Protein AF-A0A932M8G7-F1 (afdb_monomer_lite)

Secondary structure (DSSP, 8-state):
--SSSSSSTT---------------B--SSTTS-----TT-HHHH--SS----EEE---STT--EEEEETTT--EEEESEEEETTTTEEEE--GGGHHHHHHHHHTT-EEEESSHHHHHHTTPEE-PBPPPEEEE-HHHHHHHHHHHHHHHHHT-S-GGGEEEEEETTHHHHHHHHHHHHHHHHH-SPPEEEEEE-SSS--EEEE---SSSS-PPP--TT-EEEEEEEEESSSHHHHHHHHHHHHH---SEEEEEEEEE----SS----SEEEEE----TTEEEEEE-HHHHTSPPPEEEEEEB--HHHHHHHHHHTT------

Structure (mmCIF, N/CA/C/O backbone):
data_AF-A0A932M8G7-F1
#
_entry.id   AF-A0A932M8G7-F1
#
loop_
_atom_site.group_PDB
_atom_site.id
_atom_site.type_symbol
_atom_site.label_atom_id
_atom_site.label_alt_id
_atom_site.label_comp_id
_atom_site.label_asym_id
_atom_site.label_entity_id
_atom_site.label_seq_id
_atom_site.pdbx_PDB_ins_code
_atom_site.Cartn_x
_atom_site.Cartn_y
_atom_site.Cartn_z
_atom_site.occupancy
_atom_site.B_iso_or_equiv
_atom_site.auth_seq_id
_atom_site.auth_comp_id
_atom_site.auth_asym_id
_atom_site.auth_atom_id
_atom_site.pdbx_PDB_model_num
ATOM 1 N N . MET A 1 1 ? 49.446 -46.407 3.564 1.00 49.78 1 MET A N 1
ATOM 2 C CA . MET A 1 1 ? 48.394 -46.193 2.543 1.00 49.78 1 MET A CA 1
ATOM 3 C C . MET A 1 1 ? 47.186 -47.117 2.784 1.00 49.78 1 MET A C 1
ATOM 5 O O . MET A 1 1 ? 46.748 -47.787 1.867 1.00 49.78 1 MET A O 1
ATOM 9 N N . ALA A 1 2 ? 46.654 -47.191 4.015 1.00 48.44 2 ALA A N 1
ATOM 10 C CA . ALA A 1 2 ? 45.457 -48.001 4.323 1.00 48.44 2 ALA A CA 1
ATOM 11 C C . ALA A 1 2 ? 44.670 -47.505 5.561 1.00 48.44 2 ALA A C 1
ATOM 13 O O . ALA A 1 2 ? 43.824 -48.218 6.079 1.00 48.44 2 ALA A O 1
ATOM 14 N N . ILE A 1 3 ? 44.952 -46.292 6.061 1.00 43.69 3 ILE A N 1
ATOM 15 C CA . ILE A 1 3 ? 44.318 -45.735 7.279 1.00 43.69 3 ILE A CA 1
ATOM 16 C C . ILE A 1 3 ? 43.430 -44.514 6.954 1.00 43.69 3 ILE A C 1
ATOM 18 O O . ILE A 1 3 ? 42.510 -44.200 7.698 1.00 43.69 3 ILE A O 1
ATOM 22 N N . LEU 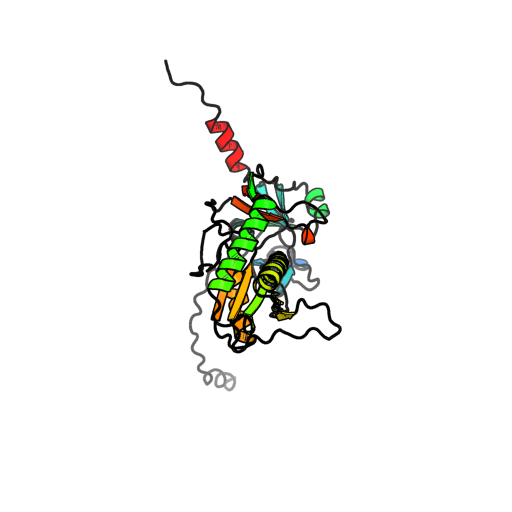A 1 4 ? 43.617 -43.870 5.794 1.00 38.50 4 LEU A N 1
ATOM 23 C CA . LEU A 1 4 ? 42.813 -42.712 5.364 1.00 38.50 4 LEU A CA 1
ATOM 24 C C . LEU A 1 4 ? 41.466 -43.083 4.722 1.00 38.50 4 LEU A C 1
ATOM 26 O O . LEU A 1 4 ? 40.592 -42.230 4.620 1.00 38.50 4 LEU A O 1
ATOM 30 N N . GLN A 1 5 ? 41.275 -44.342 4.321 1.00 42.28 5 GLN A N 1
ATOM 31 C CA . GLN A 1 5 ? 40.059 -44.789 3.631 1.00 42.28 5 GLN A CA 1
ATOM 32 C C . GLN A 1 5 ? 38.939 -45.213 4.598 1.00 42.28 5 GLN A C 1
ATOM 34 O O . GLN A 1 5 ? 37.790 -45.290 4.195 1.00 42.28 5 GLN A O 1
ATOM 39 N N . PHE A 1 6 ? 39.248 -45.405 5.887 1.00 37.50 6 PHE A N 1
ATOM 40 C CA . PHE A 1 6 ? 38.275 -45.821 6.908 1.00 37.50 6 PHE A CA 1
ATOM 41 C C . PHE A 1 6 ? 37.553 -44.639 7.588 1.00 37.50 6 PHE A C 1
ATOM 43 O O . PHE A 1 6 ? 36.498 -44.815 8.187 1.00 37.50 6 PHE A O 1
ATOM 50 N N . LEU A 1 7 ? 38.084 -43.412 7.481 1.00 36.44 7 LEU A N 1
ATOM 51 C CA . LEU A 1 7 ? 37.480 -42.219 8.098 1.00 36.44 7 LEU A CA 1
ATOM 52 C C . LEU A 1 7 ? 36.366 -41.573 7.256 1.00 36.44 7 LEU A C 1
ATOM 54 O O . LEU A 1 7 ? 35.634 -40.735 7.776 1.00 36.44 7 LEU A O 1
ATOM 58 N N . PHE A 1 8 ? 36.206 -41.964 5.988 1.00 37.41 8 PHE A N 1
ATOM 59 C CA . PHE A 1 8 ? 35.162 -41.418 5.110 1.00 37.41 8 PHE A CA 1
ATOM 60 C C . PHE A 1 8 ? 33.853 -42.227 5.103 1.00 37.41 8 PHE A C 1
ATOM 62 O O . PHE A 1 8 ? 32.826 -41.682 4.708 1.00 37.41 8 PHE A O 1
ATOM 69 N N . ASP A 1 9 ? 33.852 -43.464 5.611 1.00 37.88 9 ASP A N 1
ATOM 70 C CA . ASP A 1 9 ? 32.687 -44.364 5.536 1.00 37.88 9 ASP A CA 1
ATOM 71 C C . ASP A 1 9 ? 31.756 -44.318 6.768 1.00 37.88 9 ASP A C 1
ATOM 73 O O . ASP A 1 9 ? 30.700 -44.946 6.762 1.00 37.88 9 ASP A O 1
ATOM 77 N N . SER A 1 10 ? 32.079 -43.543 7.816 1.00 39.34 10 SER A N 1
ATOM 78 C CA . SER A 1 10 ? 31.256 -43.466 9.045 1.00 39.34 10 SER A CA 1
ATOM 79 C C . SER A 1 10 ? 30.338 -42.237 9.145 1.00 39.34 10 SER A C 1
ATOM 81 O O . SER A 1 10 ? 29.645 -42.071 10.150 1.00 39.34 10 SER A O 1
ATOM 83 N N . LEU A 1 11 ? 30.283 -41.377 8.127 1.00 36.00 11 LEU A N 1
ATOM 84 C CA . LEU A 1 11 ? 29.315 -40.278 8.065 1.00 36.00 11 LEU A CA 1
ATOM 85 C C . LEU A 1 11 ? 28.342 -40.544 6.923 1.00 36.00 11 LEU A C 1
ATOM 87 O O . LEU A 1 11 ? 28.496 -40.043 5.812 1.00 36.00 11 LEU A O 1
ATOM 91 N N . GLY A 1 12 ? 27.330 -41.359 7.227 1.00 38.53 12 GLY A N 1
ATOM 92 C CA . GLY A 1 12 ? 26.173 -41.625 6.379 1.00 38.53 12 GLY A CA 1
ATOM 93 C C . GLY A 1 12 ? 25.341 -40.369 6.125 1.00 38.53 12 GLY A C 1
ATOM 94 O O . GLY A 1 12 ? 24.231 -40.232 6.630 1.00 38.53 12 GLY A O 1
ATOM 95 N N . VAL A 1 13 ? 25.863 -39.455 5.311 1.00 31.89 13 VAL A N 1
ATOM 96 C CA . VAL A 1 13 ? 25.085 -38.382 4.698 1.00 31.89 13 VAL A CA 1
ATOM 97 C C . VAL A 1 13 ? 24.632 -38.900 3.344 1.00 31.89 13 VAL A C 1
ATOM 99 O O . VAL A 1 13 ? 25.313 -38.776 2.326 1.00 31.89 13 VAL A O 1
ATOM 102 N N . THR A 1 14 ? 23.458 -39.523 3.349 1.00 31.44 14 THR A N 1
ATOM 103 C CA . THR A 1 14 ? 22.663 -39.784 2.152 1.00 31.44 14 THR A CA 1
ATOM 104 C C . THR A 1 14 ? 22.636 -38.526 1.286 1.00 31.44 14 THR A C 1
ATOM 106 O O . THR A 1 14 ? 22.070 -37.505 1.681 1.00 31.44 14 THR A O 1
ATOM 109 N N . ARG A 1 15 ? 23.246 -38.599 0.095 1.00 29.50 15 ARG A N 1
ATOM 110 C CA . ARG A 1 15 ? 23.051 -37.630 -0.989 1.00 29.50 15 ARG A CA 1
ATOM 111 C C . ARG A 1 15 ? 21.583 -37.684 -1.411 1.00 29.50 15 ARG A C 1
ATOM 113 O O . ARG A 1 15 ? 21.226 -38.375 -2.359 1.00 29.50 15 ARG A O 1
ATOM 120 N N . ALA A 1 16 ? 20.728 -36.954 -0.702 1.00 30.75 16 ALA A N 1
ATOM 121 C CA . ALA A 1 16 ? 19.444 -36.553 -1.241 1.00 30.75 16 ALA A CA 1
ATOM 122 C C . ALA A 1 16 ? 19.745 -35.689 -2.470 1.00 30.75 16 ALA A C 1
ATOM 124 O O . ALA A 1 16 ? 20.360 -34.626 -2.369 1.00 30.75 16 ALA A O 1
ATOM 125 N N . SER A 1 17 ? 19.382 -36.195 -3.645 1.00 29.92 17 SER A N 1
ATOM 126 C CA . SER A 1 17 ? 19.461 -35.474 -4.905 1.00 29.92 17 SER A CA 1
ATOM 127 C C . SER A 1 17 ? 18.603 -34.215 -4.797 1.00 29.92 17 SER A C 1
ATOM 129 O O . SER A 1 17 ? 17.383 -34.262 -4.956 1.00 29.92 17 SER A O 1
ATOM 131 N N . VAL A 1 18 ? 19.236 -33.079 -4.507 1.00 32.59 18 VAL A N 1
ATOM 132 C CA . VAL A 1 18 ? 18.619 -31.770 -4.700 1.00 32.59 18 VAL A CA 1
ATOM 133 C C . VAL A 1 18 ? 18.375 -31.655 -6.196 1.00 32.59 18 VAL A C 1
ATOM 135 O O . VAL A 1 18 ? 19.313 -31.493 -6.976 1.00 32.59 18 VAL A O 1
ATOM 138 N N . ALA A 1 19 ? 17.114 -31.809 -6.598 1.00 30.52 19 ALA A N 1
ATOM 139 C CA . ALA A 1 19 ? 16.668 -31.509 -7.944 1.00 30.52 19 ALA A CA 1
ATOM 140 C C . ALA A 1 19 ? 17.177 -30.105 -8.293 1.00 30.52 19 ALA A C 1
ATOM 142 O O . ALA A 1 19 ? 16.759 -29.112 -7.693 1.00 30.52 19 ALA A O 1
ATOM 143 N N . GLN A 1 20 ? 18.139 -30.039 -9.215 1.00 33.56 20 GLN A N 1
ATOM 144 C CA . GLN A 1 20 ? 18.689 -28.797 -9.734 1.00 33.56 20 GLN A CA 1
ATOM 145 C C . GLN A 1 20 ? 17.556 -28.049 -10.434 1.00 33.56 20 GLN A C 1
ATOM 147 O O . GLN A 1 20 ? 17.269 -28.251 -11.613 1.00 33.56 20 GLN A O 1
ATOM 152 N N . LYS A 1 21 ? 16.870 -27.186 -9.684 1.00 34.06 21 LYS A N 1
ATOM 153 C CA . LYS A 1 21 ? 15.990 -26.167 -10.244 1.00 34.06 21 LYS A CA 1
ATOM 154 C C . LYS A 1 21 ? 16.864 -25.382 -11.225 1.00 34.06 21 LYS A C 1
ATOM 156 O O . LYS A 1 21 ? 17.858 -24.806 -10.796 1.00 34.06 21 LYS A O 1
ATOM 161 N N . LYS A 1 22 ? 16.557 -25.417 -12.528 1.00 34.75 22 LYS A N 1
ATOM 162 C CA . LYS A 1 22 ? 17.263 -24.623 -13.549 1.00 34.75 22 LYS A CA 1
ATOM 163 C C . LYS A 1 22 ? 17.219 -23.153 -13.122 1.00 34.75 22 LYS A C 1
ATOM 165 O O . LYS A 1 22 ? 16.192 -22.495 -13.266 1.00 34.75 22 LYS A O 1
ATOM 170 N N . ILE A 1 23 ? 18.314 -22.665 -12.549 1.00 41.31 23 ILE A N 1
ATOM 171 C CA . ILE A 1 23 ? 18.505 -21.257 -12.214 1.00 41.31 23 ILE A CA 1
ATOM 172 C C . ILE A 1 23 ? 18.607 -20.530 -13.557 1.00 41.31 23 ILE A C 1
ATOM 174 O O . ILE A 1 23 ? 19.466 -20.872 -14.369 1.00 41.31 23 ILE A O 1
ATOM 178 N N . SER A 1 24 ? 17.703 -19.587 -13.844 1.00 42.72 24 SER A N 1
ATOM 179 C CA . SER A 1 24 ? 17.835 -18.747 -15.039 1.00 42.72 24 SER A CA 1
ATOM 180 C C . SER A 1 24 ? 19.000 -17.786 -14.815 1.00 42.72 24 SER A C 1
ATOM 182 O O . SER A 1 24 ? 18.864 -16.798 -14.095 1.00 42.72 24 SER A O 1
ATOM 184 N N . LEU A 1 25 ? 20.157 -18.118 -15.373 1.00 50.94 25 LEU A N 1
ATOM 185 C CA . LEU A 1 25 ? 21.363 -17.305 -15.284 1.00 50.94 25 LEU A CA 1
ATOM 186 C C . LEU A 1 25 ? 21.267 -16.192 -16.332 1.00 50.94 25 LEU A C 1
ATOM 188 O O . LEU A 1 25 ? 21.091 -16.481 -17.514 1.00 50.94 25 LEU A O 1
ATOM 192 N N . TYR A 1 26 ? 21.341 -14.934 -15.897 1.00 52.09 26 TYR A N 1
ATOM 193 C CA . TYR A 1 26 ? 21.346 -13.793 -16.808 1.00 52.09 26 TYR A CA 1
ATOM 194 C C . TYR A 1 26 ? 22.695 -13.649 -17.508 1.00 52.09 26 TYR A C 1
ATOM 196 O O . TYR A 1 26 ? 23.726 -13.575 -16.836 1.00 52.09 26 TYR A O 1
ATOM 204 N N . GLU A 1 27 ? 22.679 -13.521 -18.832 1.00 55.50 27 GLU A N 1
ATOM 205 C CA . GLU A 1 27 ? 23.845 -13.158 -19.636 1.00 55.50 27 GLU A CA 1
ATOM 206 C C . GLU A 1 27 ? 23.447 -12.052 -20.614 1.00 55.50 27 GLU A C 1
ATOM 208 O O . GLU A 1 27 ? 22.748 -12.318 -21.583 1.00 55.50 27 GLU A O 1
ATOM 213 N N . SER A 1 28 ? 23.873 -10.809 -20.375 1.00 51.97 28 SER A N 1
ATOM 214 C CA . SER A 1 28 ? 23.651 -9.731 -21.347 1.00 51.97 28 SER A CA 1
ATOM 215 C C . SER A 1 28 ? 24.584 -9.904 -22.553 1.00 51.97 28 SER A C 1
ATOM 217 O O . SER A 1 28 ? 25.787 -10.101 -22.354 1.00 51.97 28 SER A O 1
ATOM 219 N N . PRO A 1 29 ? 24.084 -9.781 -23.794 1.00 50.53 29 PRO A N 1
ATOM 220 C CA . PRO A 1 29 ? 24.918 -9.752 -24.992 1.00 50.53 29 PRO A CA 1
ATOM 221 C C . PRO A 1 29 ? 25.691 -8.429 -25.142 1.00 50.53 29 PRO A C 1
ATOM 223 O O . PRO A 1 29 ? 26.665 -8.375 -25.888 1.00 50.53 29 PRO A O 1
ATOM 226 N N . GLU A 1 30 ? 25.296 -7.374 -24.420 1.00 52.81 30 GLU A N 1
ATOM 227 C CA . GLU A 1 30 ? 25.966 -6.069 -24.408 1.00 52.81 30 GLU A CA 1
ATOM 228 C C . GLU A 1 30 ? 26.682 -5.807 -23.071 1.00 52.81 30 GLU A C 1
ATOM 230 O O . GLU A 1 30 ? 26.225 -6.248 -22.012 1.00 52.81 30 GLU A O 1
ATOM 235 N N . ALA A 1 31 ? 27.745 -4.991 -23.089 1.00 55.28 31 ALA A N 1
ATOM 236 C CA . ALA A 1 31 ? 28.473 -4.526 -21.894 1.00 55.28 31 ALA A CA 1
ATOM 237 C C . ALA A 1 31 ? 27.617 -3.703 -20.897 1.00 55.28 31 ALA A C 1
ATOM 239 O O . ALA A 1 31 ? 28.115 -3.300 -19.850 1.00 55.28 31 ALA A O 1
ATOM 240 N N . ILE A 1 32 ? 26.343 -3.470 -21.230 1.00 55.00 32 ILE A N 1
ATOM 241 C CA . ILE A 1 32 ? 25.334 -2.684 -20.500 1.00 55.00 32 ILE A CA 1
ATOM 242 C C . ILE A 1 32 ? 24.492 -3.575 -19.555 1.00 55.00 32 ILE A C 1
ATOM 244 O O . ILE A 1 32 ? 23.611 -3.105 -18.837 1.00 55.00 32 ILE A O 1
ATOM 248 N N . GLY A 1 33 ? 24.759 -4.885 -19.532 1.00 59.38 33 GLY A N 1
ATOM 249 C CA . GLY A 1 33 ? 24.239 -5.768 -18.489 1.00 59.38 33 GLY A CA 1
ATOM 250 C C . GLY A 1 33 ? 24.814 -5.429 -17.109 1.00 59.38 33 GLY A C 1
ATOM 251 O O . GLY A 1 33 ? 25.802 -4.698 -17.018 1.00 59.38 33 GLY A O 1
ATOM 252 N N . PRO A 1 34 ? 24.250 -5.986 -16.022 1.00 64.38 34 PRO A N 1
ATOM 253 C CA . PRO A 1 34 ? 24.798 -5.789 -14.695 1.00 64.38 34 PRO A CA 1
ATOM 254 C C . PRO A 1 34 ? 26.259 -6.224 -14.676 1.00 64.38 34 PRO A C 1
ATOM 256 O O . PRO A 1 34 ? 26.602 -7.295 -15.177 1.00 64.38 34 PRO A O 1
ATOM 259 N N . GLN A 1 35 ? 27.120 -5.388 -14.105 1.00 70.31 35 GLN A N 1
ATOM 260 C CA . GLN A 1 35 ? 28.526 -5.705 -13.896 1.00 70.31 35 GLN A CA 1
ATOM 261 C C . GLN A 1 35 ? 28.808 -5.803 -12.405 1.00 70.31 35 GLN A C 1
ATOM 263 O O . GLN A 1 35 ? 28.212 -5.108 -11.582 1.00 70.31 35 GLN A O 1
ATOM 268 N N . CYS A 1 36 ? 29.712 -6.709 -12.036 1.00 72.88 36 CYS A N 1
ATOM 269 C CA . CYS A 1 36 ? 30.056 -6.879 -10.636 1.00 72.88 36 CYS A CA 1
ATOM 270 C C . CYS A 1 36 ? 31.000 -5.751 -10.209 1.00 72.88 36 CYS A C 1
ATOM 272 O O . CYS A 1 36 ? 32.134 -5.686 -10.674 1.00 72.88 36 CYS A O 1
ATOM 274 N N . VAL A 1 37 ? 30.550 -4.894 -9.291 1.00 71.75 37 VAL A N 1
ATOM 275 C CA . VAL A 1 37 ? 31.357 -3.776 -8.771 1.00 71.75 37 VAL A CA 1
ATOM 276 C C . VAL A 1 37 ? 32.407 -4.217 -7.742 1.00 71.75 37 VAL A C 1
ATOM 278 O O . VAL A 1 37 ? 33.372 -3.494 -7.503 1.00 71.75 37 VAL A O 1
ATOM 281 N N . ASN A 1 38 ? 32.292 -5.431 -7.185 1.00 75.25 38 ASN A N 1
ATOM 282 C CA . ASN A 1 38 ? 33.297 -5.998 -6.282 1.00 75.25 38 ASN A CA 1
ATOM 283 C C . ASN A 1 38 ? 34.656 -6.148 -6.994 1.00 75.25 38 ASN A C 1
ATOM 285 O O . ASN A 1 38 ? 34.782 -6.938 -7.929 1.00 75.25 38 ASN A O 1
ATOM 289 N N . GLY A 1 39 ? 35.669 -5.406 -6.531 1.00 74.62 39 GLY A N 1
ATOM 290 C CA . GLY A 1 39 ? 37.032 -5.408 -7.080 1.00 74.62 39 GLY A CA 1
ATOM 291 C C . GLY A 1 39 ? 37.741 -6.760 -7.021 1.00 74.62 39 GLY A C 1
ATOM 292 O O . GLY A 1 39 ? 38.567 -7.038 -7.880 1.00 74.62 39 GLY A O 1
ATOM 293 N N . ASN A 1 40 ? 37.352 -7.625 -6.083 1.00 77.69 40 ASN A N 1
ATOM 294 C CA . ASN A 1 40 ? 37.931 -8.959 -5.905 1.00 77.69 40 ASN A CA 1
ATOM 295 C C . ASN A 1 40 ? 37.175 -10.048 -6.682 1.00 77.69 40 ASN A C 1
ATOM 297 O O . ASN A 1 40 ? 37.373 -11.238 -6.447 1.00 77.69 40 ASN A O 1
ATOM 301 N N . CYS A 1 41 ? 36.234 -9.673 -7.552 1.00 77.44 41 CYS A N 1
ATOM 302 C CA . CYS A 1 41 ? 35.450 -10.653 -8.288 1.00 77.44 41 CYS A CA 1
ATOM 303 C C . CYS A 1 41 ? 36.255 -11.253 -9.446 1.00 77.44 41 CYS A C 1
ATOM 305 O O . CYS A 1 41 ? 36.745 -10.521 -10.303 1.00 77.44 41 CYS A O 1
ATOM 307 N N . VAL A 1 42 ? 36.280 -12.588 -9.524 1.00 73.44 42 VAL A N 1
ATOM 308 C CA . VAL A 1 42 ? 36.949 -13.348 -10.597 1.00 73.44 42 VAL A CA 1
ATOM 309 C C . VAL A 1 42 ? 36.503 -12.929 -12.004 1.00 73.44 42 VAL A C 1
ATOM 311 O O . VAL A 1 42 ? 37.303 -12.916 -12.932 1.00 73.44 42 VAL A O 1
ATOM 314 N N . SER A 1 43 ? 35.251 -12.482 -12.167 1.00 69.44 43 SER A N 1
ATOM 315 C CA . SER A 1 43 ? 34.723 -12.010 -13.455 1.00 69.44 43 SER A CA 1
ATOM 316 C C . SER A 1 43 ? 35.324 -10.681 -13.933 1.00 69.44 43 SER A C 1
ATOM 318 O O . SER A 1 43 ? 35.046 -10.263 -15.052 1.00 69.44 43 SER A O 1
ATOM 320 N N . ARG A 1 44 ? 36.066 -9.960 -13.078 1.00 69.56 44 ARG A N 1
ATOM 321 C CA . ARG A 1 44 ? 36.813 -8.747 -13.457 1.00 69.56 44 ARG A CA 1
ATOM 322 C C . ARG A 1 44 ? 38.251 -9.057 -13.862 1.00 69.56 44 ARG A C 1
ATOM 324 O O . ARG A 1 44 ? 38.845 -8.268 -14.587 1.00 69.56 44 ARG A O 1
ATOM 331 N N . THR A 1 45 ? 38.808 -10.151 -13.351 1.00 66.19 45 THR A N 1
ATOM 332 C CA . THR A 1 45 ? 40.230 -10.492 -13.478 1.00 66.19 45 THR A CA 1
ATOM 333 C C . THR A 1 45 ? 40.493 -11.544 -14.549 1.00 66.19 45 THR A C 1
ATOM 335 O O . THR A 1 45 ? 41.562 -11.527 -15.148 1.00 66.19 45 THR A O 1
ATOM 338 N N . GLU A 1 46 ? 39.538 -12.437 -14.820 1.00 60.66 46 GLU A N 1
ATOM 339 C CA . GLU A 1 46 ? 39.682 -13.500 -15.818 1.00 60.66 46 GLU A CA 1
ATOM 340 C C . GLU A 1 46 ? 38.815 -13.237 -17.060 1.00 60.66 46 GLU A C 1
ATOM 342 O O . GLU A 1 46 ? 37.583 -13.225 -16.969 1.00 60.66 46 GLU A O 1
ATOM 347 N N . PRO A 1 47 ? 39.422 -13.040 -18.242 1.00 52.94 47 PRO A N 1
ATOM 348 C CA . PRO A 1 47 ? 38.688 -12.938 -19.489 1.00 52.94 47 PRO A CA 1
ATOM 349 C C . PRO A 1 47 ? 38.462 -14.336 -20.091 1.00 52.94 47 PRO A C 1
ATOM 351 O O . PRO A 1 47 ? 39.298 -15.224 -19.971 1.00 52.94 47 PRO A O 1
ATOM 354 N N . VAL A 1 48 ? 37.357 -14.485 -20.826 1.00 45.41 48 VAL A N 1
ATOM 355 C CA . VAL A 1 48 ? 37.003 -15.566 -21.776 1.00 45.41 48 VAL A CA 1
ATOM 356 C C . VAL A 1 48 ? 35.925 -16.569 -21.318 1.00 45.41 48 VAL A C 1
ATOM 358 O O . VAL A 1 48 ? 35.014 -16.807 -22.108 1.00 45.41 48 VAL A O 1
ATOM 361 N N . SER A 1 49 ? 35.895 -17.080 -20.079 1.00 54.59 49 SER A N 1
ATOM 362 C CA . SER A 1 49 ? 34.837 -18.037 -19.646 1.00 54.59 49 SER A CA 1
ATOM 363 C C . SER A 1 49 ? 33.877 -17.531 -18.562 1.00 54.59 49 SER A C 1
ATOM 365 O O . SER A 1 49 ? 32.801 -18.096 -18.368 1.00 54.59 49 SER A O 1
ATOM 367 N N . THR A 1 50 ? 34.241 -16.466 -17.853 1.00 52.72 50 THR A N 1
ATOM 368 C CA . THR A 1 50 ? 33.630 -16.061 -16.577 1.00 52.72 50 THR A CA 1
ATOM 369 C C . THR A 1 50 ? 32.824 -14.769 -16.736 1.00 52.72 50 THR A C 1
ATOM 371 O O . THR A 1 50 ? 33.100 -13.749 -16.108 1.00 52.72 50 THR A O 1
ATOM 374 N N . ARG A 1 51 ? 31.797 -14.786 -17.601 1.00 58.31 51 ARG A N 1
ATOM 375 C CA . ARG A 1 51 ? 30.850 -13.658 -17.688 1.00 58.31 51 ARG A CA 1
ATOM 376 C C . ARG A 1 51 ? 30.128 -13.504 -16.346 1.00 58.31 51 ARG A C 1
ATOM 378 O O . ARG A 1 51 ? 29.667 -14.512 -15.809 1.00 58.31 51 ARG A O 1
ATOM 385 N N . PRO A 1 52 ? 30.010 -12.289 -15.783 1.00 59.25 52 PRO A N 1
ATOM 386 C CA . PRO A 1 52 ? 29.340 -12.116 -14.506 1.00 59.25 52 PRO A CA 1
ATOM 387 C C . PRO A 1 52 ? 27.862 -12.491 -14.653 1.00 59.25 52 PRO A C 1
ATOM 389 O O . PRO A 1 52 ? 27.110 -11.876 -15.406 1.00 59.25 52 PRO A O 1
ATOM 392 N N . ARG A 1 53 ? 27.469 -13.551 -13.943 1.00 73.31 53 ARG A N 1
ATOM 393 C CA . ARG A 1 53 ? 26.103 -14.071 -13.924 1.00 73.31 53 ARG A CA 1
ATOM 394 C C . ARG A 1 53 ? 25.379 -13.510 -12.719 1.00 73.31 53 ARG A C 1
ATOM 396 O O . ARG A 1 53 ? 25.875 -13.609 -11.595 1.00 73.31 53 ARG A O 1
ATOM 403 N N . PHE A 1 54 ? 24.208 -12.944 -12.965 1.00 75.38 54 PHE A N 1
ATOM 404 C CA . PHE A 1 54 ? 23.345 -12.408 -11.925 1.00 75.38 54 PHE A CA 1
ATOM 405 C C . PHE A 1 54 ? 22.062 -13.211 -11.857 1.00 75.38 54 PHE A C 1
ATOM 407 O O . PHE A 1 54 ? 21.519 -13.634 -12.877 1.00 75.38 54 PHE A O 1
ATOM 414 N N . GLU A 1 55 ? 21.572 -13.381 -10.642 1.00 75.81 55 GLU A N 1
ATOM 415 C CA . GLU A 1 55 ? 20.204 -13.802 -10.393 1.00 75.81 55 GLU A CA 1
ATOM 416 C C . GLU A 1 55 ? 19.438 -12.645 -9.758 1.00 75.81 55 GLU A C 1
ATOM 418 O O . GLU A 1 55 ? 20.011 -11.839 -9.011 1.00 75.81 55 GLU A O 1
ATOM 423 N N . VAL A 1 56 ? 18.137 -12.560 -10.047 1.00 73.25 56 VAL A N 1
ATOM 424 C CA . VAL A 1 56 ? 17.286 -11.648 -9.289 1.00 73.25 56 VAL A CA 1
ATOM 425 C C . VAL A 1 56 ? 17.164 -12.193 -7.879 1.00 73.25 56 VAL A C 1
ATOM 427 O O . VAL A 1 56 ? 16.496 -13.197 -7.635 1.00 73.25 56 VAL A O 1
ATOM 430 N N . PHE A 1 57 ? 17.814 -11.515 -6.949 1.00 68.56 57 PHE A N 1
ATOM 431 C CA . PHE A 1 57 ? 17.745 -11.832 -5.544 1.00 68.56 57 PHE A CA 1
ATOM 432 C C . PHE A 1 57 ? 16.891 -10.756 -4.897 1.00 68.56 57 PHE A C 1
ATOM 434 O O . PHE A 1 57 ? 17.395 -9.733 -4.463 1.00 68.56 57 PHE A O 1
ATOM 441 N N . PHE A 1 58 ? 15.575 -10.955 -4.867 1.00 62.12 58 PHE A N 1
ATOM 442 C CA . PHE A 1 58 ? 14.705 -10.062 -4.108 1.00 62.12 58 PHE A CA 1
ATOM 443 C C . PHE A 1 58 ? 15.017 -10.253 -2.624 1.00 62.12 58 PHE A C 1
ATOM 445 O O . PHE A 1 58 ? 14.612 -11.252 -2.027 1.00 62.12 58 PHE A O 1
ATOM 452 N N . THR A 1 59 ? 15.785 -9.339 -2.034 1.00 42.97 59 THR A N 1
ATOM 453 C CA . THR A 1 59 ? 16.121 -9.420 -0.610 1.00 42.97 59 THR A CA 1
ATOM 454 C C . THR A 1 59 ? 15.157 -8.556 0.155 1.00 42.97 59 THR A C 1
ATOM 456 O O . THR A 1 59 ? 15.226 -7.327 0.104 1.00 42.97 59 THR A O 1
ATOM 459 N N . GLY A 1 60 ? 14.279 -9.218 0.892 1.00 44.22 60 GLY A N 1
ATOM 460 C CA . GLY A 1 60 ? 13.494 -8.550 1.902 1.00 44.22 60 GLY A CA 1
ATOM 461 C C . GLY A 1 60 ? 12.488 -7.528 1.360 1.00 44.22 60 GLY A C 1
ATOM 462 O O . GLY A 1 60 ? 12.221 -7.430 0.159 1.00 44.22 60 GLY A O 1
ATOM 463 N N . PRO A 1 61 ? 11.862 -6.803 2.284 1.00 38.12 61 PRO A N 1
ATOM 464 C CA . PRO A 1 61 ? 10.477 -6.373 2.140 1.00 38.12 61 PRO A CA 1
ATOM 465 C C . PRO A 1 61 ? 10.294 -5.139 1.206 1.00 38.12 61 PRO A C 1
ATOM 467 O O . PRO A 1 61 ? 9.169 -4.753 0.896 1.00 38.12 61 PRO A O 1
ATOM 470 N N . SER A 1 62 ? 11.387 -4.583 0.652 1.00 41.72 62 SER A N 1
ATOM 471 C CA . SER A 1 62 ? 11.388 -3.370 -0.190 1.00 41.72 62 SER A CA 1
ATOM 472 C C . SER A 1 62 ? 10.956 -3.532 -1.640 1.00 41.72 62 SER A C 1
ATOM 474 O O . SER A 1 62 ? 10.878 -2.557 -2.385 1.00 41.72 62 SER A O 1
ATOM 476 N N . GLY A 1 63 ? 10.787 -4.753 -2.127 1.00 52.25 63 GLY A N 1
ATOM 477 C CA . GLY A 1 63 ? 10.591 -4.954 -3.559 1.00 5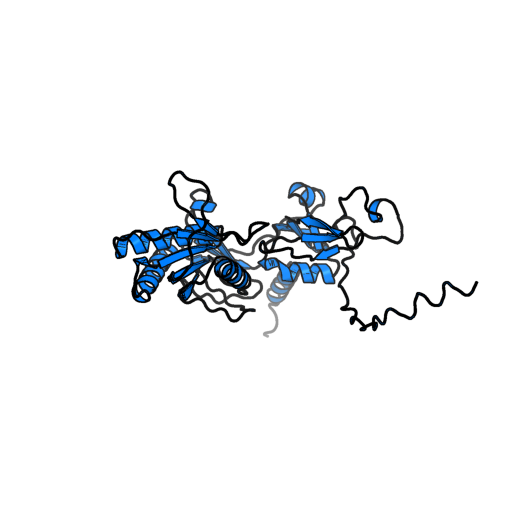2.25 63 GLY A CA 1
ATOM 478 C C . GLY A 1 63 ? 11.715 -4.389 -4.435 1.00 52.25 63 GLY A C 1
ATOM 479 O O . GLY A 1 63 ? 11.599 -4.535 -5.644 1.00 52.25 63 GLY A O 1
ATOM 480 N N . ALA A 1 64 ? 12.772 -3.785 -3.864 1.00 64.44 64 ALA A N 1
ATOM 481 C CA . ALA A 1 64 ? 13.891 -3.189 -4.561 1.00 64.44 64 ALA A CA 1
ATOM 482 C C . ALA A 1 64 ? 14.564 -4.279 -5.379 1.00 64.44 64 ALA A C 1
ATOM 484 O O . ALA A 1 64 ? 14.770 -5.402 -4.907 1.00 64.44 64 ALA A O 1
ATOM 485 N N . LEU A 1 65 ? 14.891 -3.950 -6.621 1.00 76.44 65 LEU A N 1
ATOM 486 C CA . LEU A 1 65 ? 15.565 -4.898 -7.476 1.00 76.44 65 LEU A CA 1
ATOM 487 C C . LEU A 1 65 ? 16.998 -5.057 -6.986 1.00 76.44 65 LEU A C 1
ATOM 489 O O . LEU A 1 65 ? 17.816 -4.155 -7.141 1.00 76.44 65 LEU A O 1
ATOM 493 N N . ILE A 1 66 ? 17.293 -6.206 -6.388 1.00 81.44 66 ILE A N 1
ATOM 494 C CA . ILE A 1 66 ? 18.651 -6.578 -6.021 1.00 81.44 66 ILE A CA 1
ATOM 495 C C . ILE A 1 66 ? 19.097 -7.711 -6.932 1.00 81.44 66 ILE A C 1
ATOM 497 O O . ILE A 1 66 ? 18.417 -8.723 -7.113 1.00 81.44 66 ILE A O 1
ATOM 501 N N . LEU A 1 67 ? 20.255 -7.510 -7.541 1.00 81.12 67 LEU A N 1
ATOM 502 C CA . LEU A 1 67 ? 20.917 -8.505 -8.361 1.00 81.12 67 LEU A CA 1
ATOM 503 C C . LEU A 1 67 ? 22.070 -9.088 -7.562 1.00 81.12 67 LEU A C 1
ATOM 505 O O . LEU A 1 67 ? 22.936 -8.353 -7.091 1.00 81.12 67 LEU A O 1
ATOM 509 N N . ARG A 1 68 ? 22.088 -10.410 -7.399 1.00 81.31 68 ARG A N 1
ATOM 510 C CA . ARG A 1 68 ? 23.177 -11.103 -6.707 1.00 81.31 68 ARG A CA 1
ATOM 511 C C . ARG A 1 68 ? 24.114 -11.726 -7.729 1.00 81.31 68 ARG A C 1
ATOM 513 O O . ARG A 1 68 ? 23.679 -12.494 -8.583 1.00 81.31 68 ARG A O 1
ATOM 520 N N . CYS A 1 69 ? 25.397 -11.389 -7.638 1.00 79.56 69 CYS A N 1
ATOM 521 C CA . CYS A 1 69 ? 26.445 -12.002 -8.445 1.00 79.56 69 CYS A CA 1
ATOM 522 C C . CYS A 1 69 ? 26.641 -13.461 -8.016 1.00 79.56 69 CYS A C 1
ATOM 524 O O . CYS A 1 69 ? 26.904 -13.732 -6.846 1.00 79.56 69 CYS A O 1
ATOM 526 N N . PHE A 1 70 ? 26.576 -14.393 -8.963 1.00 78.62 70 PHE A N 1
ATOM 527 C CA . PHE A 1 70 ? 26.709 -15.828 -8.704 1.00 78.62 70 PHE A CA 1
ATOM 528 C C . PHE A 1 70 ? 28.107 -16.221 -8.196 1.00 78.62 70 PHE A C 1
ATOM 530 O O . PHE A 1 70 ? 28.246 -17.168 -7.432 1.00 78.62 70 PHE A O 1
ATOM 537 N N . TYR A 1 71 ? 29.148 -15.483 -8.594 1.00 76.75 71 TYR A N 1
ATOM 538 C CA . TYR A 1 71 ? 30.537 -15.845 -8.291 1.00 76.75 71 TYR A CA 1
ATOM 539 C C . TYR A 1 71 ? 31.016 -15.372 -6.918 1.00 76.75 71 TYR A C 1
ATOM 541 O O . TYR A 1 71 ? 31.703 -16.108 -6.222 1.00 76.75 71 TYR A O 1
ATOM 549 N N . CYS A 1 72 ? 30.683 -14.141 -6.524 1.00 80.00 72 CYS A N 1
ATOM 550 C CA . CYS A 1 72 ? 31.158 -13.562 -5.260 1.00 80.00 72 CYS A CA 1
ATOM 551 C C . CYS A 1 72 ? 30.031 -13.208 -4.285 1.00 80.00 72 CYS A C 1
ATOM 553 O O . CYS A 1 72 ? 30.287 -12.574 -3.266 1.00 80.00 72 CYS A O 1
ATOM 555 N N . SER A 1 73 ? 28.783 -13.572 -4.601 1.00 80.06 73 SER A N 1
ATOM 556 C CA . SER A 1 73 ? 27.583 -13.257 -3.808 1.00 80.06 73 SER A CA 1
ATOM 557 C C . SER A 1 73 ? 27.335 -11.762 -3.558 1.00 80.06 73 SER A C 1
ATOM 559 O O . SER A 1 73 ? 26.461 -11.409 -2.767 1.00 80.06 73 SER A O 1
ATOM 561 N N . HIS A 1 74 ? 28.062 -10.873 -4.242 1.00 80.94 74 HIS A N 1
ATOM 562 C CA . HIS A 1 74 ? 27.893 -9.431 -4.106 1.00 80.94 74 HIS A CA 1
ATOM 563 C C . HIS A 1 74 ? 26.499 -9.002 -4.573 1.00 80.94 74 HIS A C 1
ATOM 565 O O . HIS A 1 74 ? 26.022 -9.460 -5.614 1.00 80.94 74 HIS A O 1
ATOM 571 N N . GLN A 1 75 ? 25.857 -8.133 -3.797 1.00 81.62 75 GLN A N 1
ATOM 572 C CA . GLN A 1 75 ? 24.497 -7.665 -4.037 1.00 81.62 75 GLN A CA 1
ATOM 573 C C . GLN A 1 75 ? 24.524 -6.249 -4.605 1.00 81.62 75 GLN A C 1
ATOM 575 O O . GLN A 1 75 ? 25.088 -5.343 -3.999 1.00 81.62 75 GLN A O 1
ATOM 580 N N . LEU A 1 76 ? 23.895 -6.068 -5.762 1.00 76.44 76 LEU A N 1
ATOM 581 C CA . LEU A 1 76 ? 23.775 -4.795 -6.454 1.00 76.44 76 LEU A CA 1
ATOM 582 C C . LEU A 1 76 ? 22.329 -4.311 -6.375 1.00 76.44 76 LEU A C 1
ATOM 584 O O . LEU A 1 76 ? 21.427 -4.970 -6.892 1.00 76.44 76 LEU A O 1
ATOM 588 N N . LYS A 1 77 ? 22.111 -3.156 -5.745 1.00 80.19 77 LYS A N 1
ATOM 589 C CA . LYS A 1 77 ? 20.804 -2.494 -5.718 1.00 80.19 77 LYS A CA 1
ATOM 590 C C . LYS A 1 77 ? 20.603 -1.714 -7.015 1.00 80.19 77 LYS A C 1
ATOM 592 O O . LYS A 1 77 ? 21.330 -0.764 -7.279 1.00 80.19 77 LYS A O 1
ATOM 597 N N . VAL A 1 78 ? 19.591 -2.086 -7.787 1.00 80.62 78 VAL A N 1
ATOM 598 C CA . VAL A 1 78 ? 19.259 -1.467 -9.071 1.00 80.62 78 VAL A CA 1
ATOM 599 C C . VAL A 1 78 ? 18.161 -0.428 -8.877 1.00 80.62 78 VAL A C 1
ATOM 601 O O . VAL A 1 78 ? 17.098 -0.729 -8.334 1.00 80.62 78 VAL A O 1
ATOM 604 N N . GLN A 1 79 ? 18.422 0.798 -9.332 1.00 78.12 79 GLN A N 1
ATOM 605 C CA . GLN A 1 79 ? 17.463 1.906 -9.263 1.00 78.12 79 GLN A CA 1
ATOM 606 C C . GLN A 1 79 ? 16.718 2.115 -10.578 1.00 78.12 79 GLN A C 1
ATOM 608 O O . GLN A 1 79 ? 15.527 2.411 -10.563 1.00 78.12 79 GLN A O 1
ATOM 613 N N . TYR A 1 80 ? 17.399 1.937 -11.708 1.00 82.12 80 TYR A N 1
ATOM 614 C CA . TYR A 1 80 ? 16.822 2.110 -13.034 1.00 82.12 80 TYR A CA 1
ATOM 615 C C . TYR A 1 80 ? 17.005 0.835 -13.843 1.00 82.12 80 TYR A C 1
ATOM 617 O O . TYR A 1 80 ? 18.088 0.252 -13.880 1.00 82.12 80 TYR A O 1
ATOM 625 N N . VAL A 1 81 ? 15.932 0.419 -14.505 1.00 84.81 81 VAL A N 1
ATOM 626 C CA . VAL A 1 81 ? 15.923 -0.727 -15.413 1.00 84.81 81 VAL A CA 1
ATOM 627 C C . VAL A 1 81 ? 15.578 -0.262 -16.811 1.00 84.81 81 VAL A C 1
ATOM 629 O O . VAL A 1 81 ? 14.778 0.654 -17.001 1.00 84.81 81 VAL A O 1
ATOM 632 N N . GLY A 1 82 ? 16.161 -0.914 -17.801 1.00 83.62 82 GLY A N 1
ATOM 633 C CA . GLY A 1 82 ? 15.855 -0.679 -19.194 1.00 83.62 82 GLY A CA 1
ATOM 634 C C . GLY A 1 82 ? 15.789 -1.955 -20.000 1.00 83.62 82 GLY A C 1
ATOM 635 O O . GLY A 1 82 ? 16.117 -3.043 -19.534 1.00 83.62 82 GLY A O 1
ATOM 636 N N . HIS A 1 83 ? 15.351 -1.789 -21.235 1.00 83.44 83 HIS A N 1
ATOM 637 C CA . HIS A 1 83 ? 15.238 -2.857 -22.204 1.00 83.44 83 HIS A CA 1
ATOM 638 C C . HIS A 1 83 ? 16.232 -2.604 -23.336 1.00 83.44 83 HIS A C 1
ATOM 640 O O . HIS A 1 83 ? 16.188 -1.560 -23.995 1.00 83.44 83 HIS A O 1
ATOM 646 N N . THR A 1 84 ? 17.147 -3.552 -23.528 1.00 80.12 84 THR A N 1
ATOM 647 C CA . THR A 1 84 ? 18.312 -3.424 -24.421 1.00 80.12 84 THR A CA 1
ATOM 648 C C . THR A 1 84 ? 17.923 -3.167 -25.874 1.00 80.12 84 THR A C 1
ATOM 650 O O . THR A 1 84 ? 18.476 -2.272 -26.511 1.00 80.12 84 THR A O 1
ATOM 653 N N . ARG A 1 85 ? 16.910 -3.877 -26.387 1.00 79.44 85 ARG A N 1
ATOM 654 C CA . ARG A 1 85 ? 16.464 -3.740 -27.784 1.00 79.44 85 ARG A CA 1
ATOM 655 C C . ARG A 1 85 ? 15.764 -2.419 -28.063 1.00 79.44 85 ARG A C 1
ATOM 657 O O . ARG A 1 85 ? 16.025 -1.789 -29.079 1.00 79.44 85 ARG A O 1
ATOM 664 N N . SER A 1 86 ? 14.871 -1.991 -27.172 1.00 77.31 86 SER A N 1
ATOM 665 C CA . SER A 1 86 ? 14.128 -0.742 -27.379 1.00 77.31 86 SER A CA 1
ATOM 666 C C . SER A 1 86 ? 14.925 0.497 -26.993 1.00 77.31 86 SER A C 1
ATOM 668 O O . SER A 1 86 ? 14.437 1.595 -27.240 1.00 77.31 86 SER A O 1
ATOM 670 N N . ARG A 1 87 ? 16.091 0.334 -26.349 1.00 83.56 87 ARG A N 1
ATOM 671 C CA . ARG A 1 87 ? 16.899 1.429 -25.794 1.00 83.56 87 ARG A CA 1
ATOM 672 C C . ARG A 1 87 ? 16.061 2.355 -24.911 1.00 83.56 87 ARG A C 1
ATOM 674 O O . ARG A 1 87 ? 16.159 3.571 -25.010 1.00 83.56 87 ARG A O 1
ATOM 681 N N . LYS A 1 88 ? 15.201 1.777 -24.060 1.00 81.56 88 LYS A N 1
ATOM 682 C CA . LYS A 1 88 ? 14.369 2.553 -23.124 1.00 81.56 88 LYS A CA 1
ATOM 683 C C . LYS A 1 88 ? 14.613 2.196 -21.673 1.00 81.56 88 LYS A C 1
ATOM 685 O O . LYS A 1 88 ? 14.832 1.022 -21.391 1.00 81.56 88 LYS A O 1
ATOM 690 N N . TYR A 1 89 ? 14.543 3.176 -20.773 1.00 85.06 89 TYR A N 1
ATOM 691 C CA . TYR A 1 89 ? 14.740 2.983 -19.333 1.00 85.06 89 TYR A CA 1
ATOM 692 C C . TYR A 1 89 ? 13.623 3.610 -18.486 1.00 85.06 89 TYR A C 1
ATOM 694 O O . TYR A 1 89 ? 12.886 4.487 -18.930 1.00 85.06 89 TYR A O 1
ATOM 702 N N . CYS A 1 90 ? 13.467 3.135 -17.256 1.00 78.50 90 CYS A N 1
ATOM 703 C CA . CYS A 1 90 ? 12.551 3.684 -16.262 1.00 78.50 90 CYS A CA 1
ATOM 704 C C . CYS A 1 90 ? 13.094 3.435 -14.848 1.00 78.50 90 CYS A C 1
ATOM 706 O O . CYS A 1 90 ? 13.889 2.507 -14.658 1.00 78.50 90 CYS A O 1
ATOM 708 N N . PRO A 1 91 ? 12.694 4.241 -13.848 1.00 78.94 91 PRO A N 1
ATOM 709 C CA . PRO A 1 91 ? 12.941 3.886 -12.458 1.00 78.94 91 PRO A CA 1
ATOM 710 C C . PRO A 1 91 ? 12.258 2.551 -12.160 1.00 78.94 91 PRO A C 1
ATOM 712 O O . PRO A 1 91 ? 11.122 2.309 -12.574 1.00 78.94 91 PRO A O 1
ATOM 715 N N . TYR A 1 92 ? 12.973 1.672 -11.470 1.00 76.88 92 TYR A N 1
ATOM 716 C CA . TYR A 1 92 ? 12.438 0.388 -11.073 1.00 76.88 92 TYR A CA 1
ATOM 717 C C . TYR A 1 92 ? 11.360 0.574 -9.996 1.00 76.88 92 TYR A C 1
ATOM 719 O O . TYR A 1 92 ? 11.535 1.317 -9.033 1.00 76.88 92 TYR A O 1
ATOM 727 N N . ASP A 1 93 ? 10.262 -0.158 -10.152 1.00 68.25 93 ASP A N 1
ATOM 728 C CA . ASP A 1 93 ? 9.161 -0.253 -9.201 1.00 68.25 93 ASP A CA 1
ATOM 729 C C . ASP A 1 93 ? 8.842 -1.739 -8.979 1.00 68.25 93 ASP A C 1
ATOM 731 O O . ASP A 1 93 ? 8.998 -2.541 -9.902 1.00 68.25 93 ASP A O 1
ATOM 735 N N . ILE A 1 94 ? 8.377 -2.127 -7.784 1.00 62.84 94 ILE A N 1
ATOM 736 C CA . ILE A 1 94 ? 8.069 -3.535 -7.453 1.00 62.84 94 ILE A CA 1
ATOM 737 C C . ILE A 1 94 ? 7.108 -4.171 -8.461 1.00 62.84 94 ILE A C 1
ATOM 739 O O . ILE A 1 94 ? 7.184 -5.362 -8.770 1.00 62.84 94 ILE A O 1
ATOM 743 N N . SER A 1 95 ? 6.220 -3.360 -9.025 1.00 60.59 95 SER A N 1
ATOM 744 C CA . SER A 1 95 ? 5.240 -3.802 -9.993 1.00 60.59 95 SER A CA 1
ATOM 745 C C . SER A 1 95 ? 5.885 -4.186 -11.345 1.00 60.59 95 SER A C 1
ATOM 747 O O . SER A 1 95 ? 5.269 -4.911 -12.128 1.00 60.59 95 SER A O 1
ATOM 749 N N . LEU A 1 96 ? 7.131 -3.780 -11.622 1.00 69.88 96 LEU A N 1
ATOM 750 C CA . LEU A 1 96 ? 7.937 -4.236 -12.765 1.00 69.88 96 LEU A CA 1
ATOM 751 C C . LEU A 1 96 ? 8.655 -5.570 -12.507 1.00 69.88 96 LEU A C 1
ATOM 753 O O . LEU A 1 96 ? 9.336 -6.071 -13.399 1.00 69.88 96 LEU A O 1
ATOM 757 N N . GLY A 1 97 ? 8.523 -6.165 -11.317 1.00 70.94 97 GLY A N 1
ATOM 758 C CA . GLY A 1 97 ? 9.280 -7.357 -10.928 1.00 70.94 97 GLY A CA 1
ATOM 759 C C . GLY A 1 97 ? 9.116 -8.547 -11.884 1.00 70.94 97 GLY A C 1
ATOM 760 O O . GLY A 1 97 ? 10.087 -9.257 -12.143 1.00 70.94 97 GLY A O 1
ATOM 761 N N . GLU A 1 98 ? 7.923 -8.761 -12.445 1.00 66.69 98 GLU A N 1
ATOM 762 C CA . GLU A 1 98 ? 7.701 -9.804 -13.455 1.00 66.69 98 GLU A CA 1
ATOM 763 C C . GLU A 1 98 ? 8.337 -9.458 -14.806 1.00 66.69 98 GLU A C 1
ATOM 765 O O . GLU A 1 98 ? 9.077 -10.275 -15.351 1.00 66.69 98 GLU A O 1
ATOM 770 N N . THR A 1 99 ? 8.146 -8.229 -15.287 1.00 73.00 99 THR A N 1
ATOM 771 C CA . THR A 1 99 ? 8.768 -7.721 -16.519 1.00 73.00 99 THR A CA 1
ATOM 772 C C . THR A 1 99 ? 10.292 -7.827 -16.467 1.00 73.00 99 THR A C 1
ATOM 774 O O . THR A 1 99 ? 10.919 -8.296 -17.410 1.00 73.00 99 THR A O 1
ATOM 777 N N . VAL A 1 100 ? 10.904 -7.479 -15.333 1.00 77.62 100 VAL A N 1
ATOM 778 C CA . VAL A 1 100 ? 12.352 -7.617 -15.123 1.00 77.62 100 VAL A CA 1
ATOM 779 C C . VAL A 1 100 ? 12.784 -9.082 -15.154 1.00 77.62 100 VAL A C 1
ATOM 781 O O . VAL A 1 100 ? 13.809 -9.398 -15.756 1.00 77.62 100 VAL A O 1
ATOM 784 N N . ARG A 1 101 ? 12.015 -9.997 -14.544 1.00 74.75 101 ARG A N 1
ATOM 785 C CA . ARG A 1 101 ? 12.295 -11.442 -14.623 1.00 74.75 101 ARG A CA 1
ATOM 786 C C . ARG A 1 101 ? 12.190 -11.958 -16.057 1.00 74.75 101 ARG A C 1
ATOM 788 O O . ARG A 1 101 ? 12.977 -12.821 -16.440 1.00 74.75 101 ARG A O 1
ATOM 795 N N . GLU A 1 102 ? 11.249 -11.452 -16.845 1.00 73.06 102 GLU A N 1
ATOM 796 C CA . GLU A 1 102 ? 11.115 -11.804 -18.258 1.00 73.06 102 GLU A CA 1
ATOM 797 C C . GLU A 1 102 ? 12.291 -11.281 -19.090 1.00 73.06 102 GLU A C 1
ATOM 799 O O . GLU A 1 102 ? 12.944 -12.073 -19.771 1.00 73.06 102 GLU A O 1
ATOM 804 N N . TRP A 1 103 ? 12.628 -9.992 -18.974 1.00 80.00 103 TRP A N 1
ATOM 805 C CA . TRP A 1 103 ? 13.801 -9.409 -19.633 1.00 80.00 103 TRP A CA 1
ATOM 806 C C . TRP A 1 103 ? 15.082 -10.131 -19.227 1.00 80.00 103 TRP A C 1
ATOM 808 O O . TRP A 1 103 ? 15.948 -10.375 -20.062 1.00 80.00 103 TRP A O 1
ATOM 818 N N . MET A 1 104 ? 15.190 -10.558 -17.968 1.00 77.06 104 MET A N 1
ATOM 819 C CA . MET A 1 104 ? 16.308 -11.373 -17.518 1.00 77.06 104 MET A CA 1
ATOM 820 C C . MET A 1 104 ? 16.347 -12.733 -18.233 1.00 77.06 104 MET A C 1
ATOM 822 O O . MET A 1 104 ? 17.376 -13.118 -18.780 1.00 77.06 104 MET A O 1
ATOM 826 N N . LYS A 1 105 ? 15.231 -13.464 -18.304 1.00 74.12 105 LYS A N 1
ATOM 827 C CA . LYS A 1 105 ? 15.183 -14.748 -19.030 1.00 74.12 105 LYS A CA 1
ATOM 828 C C . LYS A 1 105 ? 15.541 -14.606 -20.512 1.00 74.12 105 LYS A C 1
ATOM 830 O O . LYS A 1 105 ? 16.108 -15.534 -21.079 1.00 74.12 105 LYS A O 1
ATOM 835 N N . ARG A 1 106 ? 15.203 -13.468 -21.122 1.00 75.06 106 ARG A N 1
ATOM 836 C CA . ARG A 1 106 ? 15.452 -13.169 -22.539 1.00 75.06 106 ARG A CA 1
ATOM 837 C C . ARG A 1 106 ? 16.802 -12.508 -22.819 1.00 75.06 106 ARG A C 1
ATOM 839 O O . ARG A 1 106 ? 17.075 -12.223 -23.978 1.00 75.06 106 ARG A O 1
ATOM 846 N N . ALA A 1 107 ? 17.641 -12.288 -21.803 1.00 74.00 107 ALA A N 1
ATOM 847 C CA . ALA A 1 107 ? 18.909 -11.566 -21.945 1.00 74.00 107 ALA A CA 1
ATOM 848 C C . ALA A 1 107 ? 18.750 -10.096 -22.417 1.00 74.00 107 ALA A C 1
ATOM 850 O O . ALA A 1 107 ? 19.620 -9.544 -23.085 1.00 74.00 107 ALA A O 1
ATOM 851 N N . GLU A 1 108 ? 17.630 -9.455 -22.070 1.00 80.94 108 GLU A N 1
ATOM 852 C CA . GLU A 1 108 ? 17.215 -8.139 -22.575 1.00 80.94 108 GLU A CA 1
ATOM 853 C C . GLU A 1 108 ? 17.256 -7.008 -21.523 1.00 80.94 108 GLU A C 1
ATOM 855 O O . GLU A 1 108 ? 16.927 -5.866 -21.847 1.00 80.94 108 GLU A O 1
ATOM 860 N N . LEU A 1 109 ? 17.660 -7.288 -20.279 1.00 82.25 109 LEU A N 1
ATOM 861 C CA . LEU A 1 109 ? 17.649 -6.338 -19.157 1.00 82.25 109 LEU A CA 1
ATOM 862 C C . LEU A 1 109 ? 18.893 -5.425 -19.138 1.00 82.25 109 LEU A C 1
ATOM 864 O O . LEU A 1 109 ? 20.007 -5.860 -18.846 1.00 82.25 109 LEU A O 1
ATOM 868 N N . ALA A 1 110 ? 18.695 -4.129 -19.343 1.00 83.19 110 ALA A N 1
ATOM 869 C CA . ALA A 1 110 ? 19.685 -3.106 -19.019 1.00 83.19 110 ALA A CA 1
ATOM 870 C C . ALA A 1 110 ? 19.464 -2.598 -17.588 1.00 83.19 110 ALA A C 1
ATOM 872 O O . ALA A 1 110 ? 18.324 -2.523 -17.122 1.00 83.19 110 ALA A O 1
ATOM 873 N N . ILE A 1 111 ? 20.537 -2.228 -16.893 1.00 84.75 111 ILE A N 1
ATOM 874 C CA . ILE A 1 111 ? 20.448 -1.571 -15.587 1.00 84.75 111 ILE A CA 1
ATOM 875 C C . ILE A 1 111 ? 21.296 -0.306 -15.575 1.00 84.75 111 ILE A C 1
ATOM 877 O O . ILE A 1 111 ? 22.329 -0.252 -16.240 1.00 84.75 111 ILE A O 1
ATOM 881 N N . PHE A 1 112 ? 20.861 0.697 -14.816 1.00 80.94 112 PHE A N 1
ATOM 882 C CA . PHE A 1 112 ? 21.590 1.954 -14.684 1.00 80.94 112 PHE A CA 1
ATOM 883 C C . PHE A 1 112 ? 21.632 2.411 -13.226 1.00 80.94 112 PHE A C 1
ATOM 885 O O . PHE A 1 112 ? 20.640 2.322 -12.493 1.00 80.94 112 PHE A O 1
ATOM 892 N N . ASP A 1 113 ? 22.785 2.939 -12.834 1.00 74.94 113 ASP A N 1
ATOM 893 C CA . ASP A 1 113 ? 23.036 3.552 -11.533 1.00 74.94 113 ASP A CA 1
ATOM 894 C C . ASP A 1 113 ? 22.488 4.985 -11.482 1.00 74.94 113 ASP A C 1
ATOM 896 O O . ASP A 1 113 ? 22.157 5.496 -10.413 1.00 74.94 113 ASP A O 1
ATOM 900 N N . SER A 1 114 ? 22.366 5.646 -12.640 1.00 76.31 114 SER A N 1
ATOM 901 C CA . SER A 1 114 ? 21.820 7.000 -12.754 1.00 76.31 114 SER A CA 1
ATOM 902 C C . SER A 1 114 ? 21.158 7.258 -14.109 1.00 76.31 114 SER A C 1
ATOM 904 O O . SER A 1 114 ? 21.457 6.597 -15.103 1.00 76.31 114 SER A O 1
ATOM 906 N N . ILE A 1 115 ? 20.300 8.283 -14.155 1.00 78.00 115 ILE A N 1
ATOM 907 C CA . ILE A 1 115 ? 19.706 8.805 -15.396 1.00 78.00 115 ILE A CA 1
ATOM 908 C C . ILE A 1 115 ? 20.798 9.198 -16.398 1.00 78.00 115 ILE A C 1
ATOM 910 O O . ILE A 1 115 ? 20.745 8.793 -17.555 1.00 78.00 115 ILE A O 1
ATOM 914 N N . LYS A 1 116 ? 21.828 9.911 -15.927 1.00 75.38 116 LYS A N 1
ATOM 915 C CA . LYS A 1 116 ? 22.938 10.383 -16.761 1.00 75.38 116 LYS A CA 1
ATOM 916 C C . LYS A 1 116 ? 23.637 9.229 -17.488 1.00 75.38 116 LYS A C 1
ATOM 918 O O . LYS A 1 116 ? 23.890 9.322 -18.682 1.00 75.38 116 LYS A O 1
ATOM 923 N N . GLN A 1 117 ? 23.885 8.122 -16.785 1.00 79.56 117 GLN A N 1
ATOM 924 C CA . GLN A 1 117 ? 24.488 6.924 -17.375 1.00 79.56 117 GLN A CA 1
ATOM 925 C C . GLN A 1 117 ? 23.595 6.309 -18.465 1.00 79.56 117 GLN A C 1
ATOM 927 O O . GLN A 1 117 ? 24.100 5.877 -19.499 1.00 79.56 117 GLN A O 1
ATOM 932 N N . ALA A 1 118 ? 22.276 6.269 -18.253 1.00 79.06 118 ALA A N 1
ATOM 933 C CA . ALA A 1 118 ? 21.339 5.750 -19.248 1.00 79.06 118 ALA A CA 1
ATOM 934 C C . ALA A 1 118 ? 21.350 6.603 -20.528 1.00 79.06 118 ALA A C 1
ATOM 936 O O . ALA A 1 118 ? 21.450 6.069 -21.635 1.00 79.06 118 ALA A O 1
ATOM 937 N N . GLU A 1 119 ? 21.314 7.926 -20.376 1.00 82.19 119 GLU A N 1
ATOM 938 C CA . GLU A 1 119 ? 21.307 8.878 -21.489 1.00 82.19 119 GLU A CA 1
ATOM 939 C C . GLU A 1 119 ? 22.641 8.892 -22.259 1.00 82.19 119 GLU A C 1
ATOM 941 O O . GLU A 1 119 ? 22.635 8.880 -23.490 1.00 82.19 119 GLU A O 1
ATOM 946 N N . GLU A 1 120 ? 23.787 8.817 -21.567 1.00 84.75 120 GLU A N 1
ATOM 947 C CA . GLU A 1 120 ? 25.120 8.679 -22.187 1.00 84.75 120 GLU A CA 1
ATOM 948 C C . GLU A 1 120 ? 25.220 7.406 -23.051 1.00 84.75 120 GLU A C 1
ATOM 950 O O . GLU A 1 120 ? 25.844 7.406 -24.115 1.00 84.75 120 GLU A O 1
ATOM 955 N N . LEU A 1 121 ? 24.533 6.333 -22.645 1.00 80.81 121 LEU A N 1
ATOM 956 C CA . LEU A 1 121 ? 24.418 5.072 -23.387 1.00 80.81 121 LEU A CA 1
ATOM 957 C C . LEU A 1 121 ? 23.303 5.079 -24.453 1.00 80.81 121 LEU A C 1
ATOM 959 O O . LEU A 1 121 ? 22.995 4.029 -25.035 1.00 80.81 121 LEU A O 1
ATOM 963 N N . ARG A 1 122 ? 22.730 6.257 -24.740 1.00 84.69 122 ARG A N 1
ATOM 964 C CA . ARG A 1 122 ? 21.655 6.508 -25.716 1.00 84.69 122 ARG A CA 1
ATOM 965 C C . ARG A 1 122 ? 20.348 5.772 -25.410 1.00 84.69 122 ARG A C 1
ATOM 967 O O . ARG A 1 122 ? 19.658 5.342 -26.334 1.00 84.69 122 ARG A O 1
ATOM 974 N N . TYR A 1 123 ? 20.018 5.590 -24.132 1.00 82.38 123 TYR A N 1
ATOM 975 C CA . TYR A 1 123 ? 18.692 5.128 -23.730 1.00 82.38 123 TYR A CA 1
ATOM 976 C C . TYR A 1 123 ? 17.760 6.317 -23.505 1.00 82.38 123 TYR A C 1
ATOM 978 O O . TYR A 1 123 ? 18.126 7.300 -22.869 1.00 82.38 123 TYR A O 1
ATOM 986 N N . GLU A 1 124 ? 16.526 6.193 -23.979 1.00 79.12 124 GLU A N 1
ATOM 987 C CA . GLU A 1 124 ? 15.469 7.177 -23.760 1.00 79.12 124 GLU A CA 1
ATOM 988 C C . GLU A 1 124 ? 14.541 6.741 -22.616 1.00 79.12 124 GLU A C 1
ATOM 990 O O . GLU A 1 124 ? 14.294 5.548 -22.427 1.00 79.12 124 GLU A O 1
ATOM 995 N N . PRO A 1 125 ? 13.955 7.658 -21.839 1.00 76.88 125 PRO A N 1
ATOM 996 C CA . PRO A 1 125 ? 12.985 7.265 -20.827 1.00 76.88 125 PRO A CA 1
ATOM 997 C C . PRO A 1 125 ? 11.736 6.635 -21.473 1.00 76.88 125 PRO A C 1
ATOM 999 O O . PRO A 1 125 ? 11.247 7.089 -22.514 1.00 76.88 125 PRO A O 1
ATOM 1002 N N . TYR A 1 126 ? 11.166 5.598 -20.847 1.00 69.44 126 TYR A N 1
ATOM 1003 C CA . TYR A 1 126 ? 9.833 5.112 -21.206 1.00 69.44 126 TYR A CA 1
ATOM 1004 C C . TYR A 1 126 ? 8.832 6.261 -21.065 1.00 69.44 126 TYR A C 1
ATOM 1006 O O . TYR A 1 126 ? 8.561 6.747 -19.966 1.00 69.44 126 TYR A O 1
ATOM 1014 N N . LYS A 1 127 ? 8.245 6.682 -22.187 1.00 59.66 127 LYS A N 1
ATOM 1015 C CA . LYS A 1 127 ? 7.118 7.613 -22.167 1.00 59.66 127 LYS A CA 1
ATOM 1016 C C . LYS A 1 127 ? 5.912 6.860 -21.613 1.00 59.66 127 LYS A C 1
ATOM 1018 O O . LYS A 1 127 ? 5.500 5.845 -22.175 1.00 59.66 127 LYS A O 1
ATOM 1023 N N . SER A 1 128 ? 5.374 7.338 -20.494 1.00 61.22 128 SER A N 1
ATOM 1024 C CA . SER A 1 128 ? 4.075 6.865 -20.013 1.00 61.22 128 SER A CA 1
ATOM 1025 C C . SER A 1 128 ? 3.046 7.122 -21.113 1.00 61.22 128 SER A C 1
ATOM 1027 O O . SER A 1 128 ? 3.068 8.192 -21.726 1.00 61.22 128 SER A O 1
ATOM 1029 N N . GLY A 1 129 ? 2.161 6.156 -21.378 1.00 62.19 129 GLY A N 1
ATOM 1030 C CA . GLY A 1 129 ? 0.989 6.419 -22.211 1.00 62.19 129 GLY A CA 1
ATOM 1031 C C . GLY A 1 129 ? 0.155 7.577 -21.637 1.00 62.19 129 GLY A C 1
ATOM 1032 O O . GLY A 1 129 ? 0.400 8.002 -20.502 1.00 62.19 129 GLY A O 1
ATOM 1033 N N . PRO A 1 130 ? -0.830 8.096 -22.391 1.00 71.19 130 PRO A N 1
ATOM 1034 C CA . PRO A 1 130 ? -1.691 9.167 -21.900 1.00 71.19 130 PRO A CA 1
ATOM 1035 C C . PRO A 1 130 ? -2.255 8.793 -20.525 1.00 71.19 130 PRO A C 1
ATOM 1037 O O . PRO A 1 130 ? -2.847 7.727 -20.350 1.00 71.19 130 PRO A O 1
ATOM 1040 N N . GLN A 1 131 ? -2.007 9.655 -19.539 1.00 80.69 131 GLN A N 1
ATOM 1041 C CA . GLN A 1 131 ? -2.498 9.456 -18.183 1.00 80.69 131 GLN A CA 1
ATOM 1042 C C . GLN A 1 131 ? -3.980 9.798 -18.157 1.00 80.69 131 GLN A C 1
ATOM 1044 O O . GLN A 1 131 ? -4.371 10.920 -18.478 1.00 80.69 131 GLN A O 1
ATOM 1049 N N . ARG A 1 132 ? -4.807 8.839 -17.753 1.00 87.62 132 ARG A N 1
ATOM 1050 C CA . ARG A 1 132 ? -6.226 9.080 -17.514 1.00 87.62 132 ARG A CA 1
ATOM 1051 C C . ARG A 1 132 ? -6.437 9.330 -16.030 1.00 87.62 132 ARG A C 1
ATOM 1053 O O . ARG A 1 132 ? -6.027 8.514 -15.205 1.00 87.62 132 ARG A O 1
ATOM 1060 N N . ASN A 1 133 ? -7.084 10.445 -15.701 1.00 91.19 133 ASN A N 1
ATOM 1061 C CA . ASN A 1 133 ? -7.499 10.714 -14.333 1.00 91.19 133 ASN A CA 1
ATOM 1062 C C . ASN A 1 133 ? -8.609 9.734 -13.928 1.00 91.19 133 ASN A C 1
ATOM 1064 O O . ASN A 1 133 ? -9.563 9.526 -14.676 1.00 91.19 133 ASN A O 1
ATOM 1068 N N . ILE A 1 134 ? -8.441 9.110 -12.770 1.00 93.94 134 ILE A N 1
ATOM 1069 C CA . ILE A 1 134 ? -9.363 8.136 -12.192 1.00 93.94 134 ILE A CA 1
ATOM 1070 C C . ILE A 1 134 ? -10.021 8.684 -10.937 1.00 93.94 134 ILE A C 1
ATOM 1072 O O . ILE A 1 134 ? -11.178 8.349 -10.698 1.00 93.94 134 ILE A O 1
ATOM 1076 N N . MET A 1 135 ? -9.300 9.472 -10.140 1.00 96.19 135 MET A N 1
ATOM 1077 C CA . MET A 1 135 ? -9.862 10.188 -8.998 1.00 96.19 135 MET A CA 1
ATOM 1078 C C . MET A 1 135 ? -9.238 11.570 -8.914 1.00 96.19 135 MET A C 1
ATOM 1080 O O . MET A 1 135 ? -8.011 11.677 -8.884 1.00 96.19 135 MET A O 1
ATOM 1084 N N . ASP A 1 136 ? -10.058 12.607 -8.838 1.00 95.12 136 ASP A N 1
ATOM 1085 C CA . ASP A 1 136 ? -9.597 13.933 -8.436 1.00 95.12 136 ASP A CA 1
ATOM 1086 C C . ASP A 1 136 ? -9.519 14.096 -6.903 1.00 95.12 136 ASP A C 1
ATOM 1088 O O . ASP A 1 136 ? -9.808 13.178 -6.133 1.00 95.12 136 ASP A O 1
ATOM 1092 N N . GLU A 1 137 ? -9.089 15.272 -6.445 1.00 94.94 137 GLU A N 1
ATOM 1093 C CA . GLU A 1 137 ? -8.942 15.585 -5.020 1.00 94.94 137 GLU A CA 1
ATOM 1094 C C . GLU A 1 137 ? -10.263 15.450 -4.244 1.00 94.94 137 GLU A C 1
ATOM 1096 O O . GLU A 1 137 ? -10.271 14.976 -3.104 1.00 94.94 137 GLU A O 1
ATOM 1101 N N . ALA A 1 138 ? -11.384 15.854 -4.850 1.00 95.31 138 ALA A N 1
ATOM 1102 C CA . ALA A 1 138 ? -12.691 15.792 -4.210 1.00 95.31 138 ALA A CA 1
ATOM 1103 C C . ALA A 1 138 ? -13.156 14.337 -4.074 1.00 95.31 138 ALA A C 1
ATOM 1105 O O . ALA A 1 138 ? -13.622 13.945 -3.003 1.00 95.31 138 ALA A O 1
ATOM 1106 N N . GLU A 1 139 ? -12.952 13.519 -5.109 1.00 96.81 139 GLU A N 1
ATOM 1107 C CA . GLU A 1 139 ? -13.220 12.080 -5.078 1.00 96.81 139 GLU A CA 1
ATOM 1108 C C . GLU A 1 139 ? -12.344 11.356 -4.045 1.00 96.81 139 GLU A C 1
ATOM 1110 O O . GLU A 1 139 ? -12.841 10.488 -3.327 1.00 96.81 139 GLU A O 1
ATOM 1115 N N . ILE A 1 140 ? -11.058 11.713 -3.920 1.00 97.31 140 ILE A N 1
ATOM 1116 C CA . ILE A 1 140 ? -10.166 11.139 -2.896 1.00 97.31 140 ILE A CA 1
ATOM 1117 C C . ILE A 1 140 ? -10.659 11.504 -1.496 1.00 97.31 140 ILE A C 1
ATOM 1119 O O . ILE A 1 140 ? -10.733 10.636 -0.627 1.00 97.31 140 ILE A O 1
ATOM 1123 N N . ARG A 1 141 ? -11.026 12.770 -1.270 1.00 96.19 141 ARG A N 1
ATOM 1124 C CA . ARG A 1 141 ? -11.548 13.227 0.023 1.00 96.19 141 ARG A CA 1
ATOM 1125 C C . ARG A 1 141 ? -12.844 12.505 0.389 1.00 96.19 141 ARG A C 1
ATOM 1127 O O . ARG A 1 141 ? -12.950 12.000 1.500 1.00 96.19 141 ARG A O 1
ATOM 1134 N N . ALA A 1 142 ? -13.782 12.401 -0.552 1.00 97.31 142 ALA A N 1
ATOM 1135 C CA . ALA A 1 142 ? -15.037 11.681 -0.354 1.00 97.31 142 ALA A CA 1
ATOM 1136 C C . ALA A 1 142 ? -1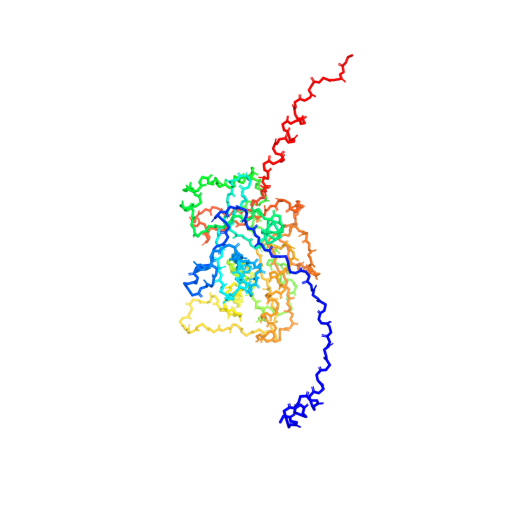4.802 10.194 -0.042 1.00 97.31 142 ALA A C 1
ATOM 1138 O O . ALA A 1 142 ? -15.406 9.660 0.884 1.00 97.31 142 ALA A O 1
ATOM 1139 N N . ALA A 1 143 ? -13.876 9.544 -0.755 1.00 97.88 143 ALA A N 1
ATOM 1140 C CA . ALA A 1 143 ? -13.506 8.156 -0.498 1.00 97.88 143 ALA A CA 1
ATOM 1141 C C . ALA A 1 143 ? -12.896 7.957 0.899 1.00 97.88 143 ALA A C 1
ATOM 1143 O O . ALA A 1 143 ? -13.215 6.976 1.567 1.00 97.88 143 ALA A O 1
ATOM 1144 N N . ILE A 1 144 ? -12.046 8.882 1.360 1.00 97.75 144 ILE A N 1
ATOM 1145 C CA . ILE A 1 144 ? -11.488 8.848 2.720 1.00 97.75 144 ILE A CA 1
ATOM 1146 C C . ILE A 1 144 ? -12.608 8.983 3.758 1.00 97.75 144 ILE A C 1
ATOM 1148 O O . ILE A 1 144 ? -12.680 8.144 4.651 1.00 97.75 144 ILE A O 1
ATOM 1152 N N . CYS A 1 145 ? -13.506 9.965 3.616 1.00 97.19 145 CYS A N 1
ATOM 1153 C CA . CYS A 1 145 ? -14.643 10.134 4.529 1.00 97.19 145 CYS A CA 1
ATOM 1154 C C . CYS A 1 145 ? -15.517 8.871 4.581 1.00 97.19 145 CYS A C 1
ATOM 1156 O O . CYS A 1 145 ? -15.792 8.362 5.665 1.00 97.19 145 CYS A O 1
ATOM 1158 N N . GLN A 1 146 ? -15.869 8.305 3.421 1.00 97.31 146 GLN A N 1
ATOM 1159 C CA . GLN A 1 146 ? -16.668 7.082 3.341 1.00 97.31 146 GLN A CA 1
ATOM 1160 C C . GLN A 1 146 ? -15.976 5.893 4.025 1.00 97.31 146 GLN A C 1
ATOM 1162 O O . GLN A 1 146 ? -16.612 5.158 4.780 1.00 97.31 146 GLN A O 1
ATOM 1167 N N . MET A 1 147 ? -14.678 5.685 3.780 1.00 97.75 147 MET A N 1
ATOM 1168 C CA . MET A 1 147 ? -13.929 4.612 4.442 1.00 97.75 147 MET A CA 1
ATOM 1169 C C . MET A 1 147 ? -13.867 4.826 5.958 1.00 97.75 147 MET A C 1
ATOM 1171 O O . MET A 1 147 ? -14.047 3.868 6.704 1.00 97.75 147 MET A O 1
ATOM 1175 N N . SER A 1 148 ? -13.659 6.060 6.423 1.00 96.75 148 SER A N 1
ATOM 1176 C CA . SER A 1 148 ? -13.654 6.391 7.852 1.00 96.75 148 SER A CA 1
ATOM 1177 C C . S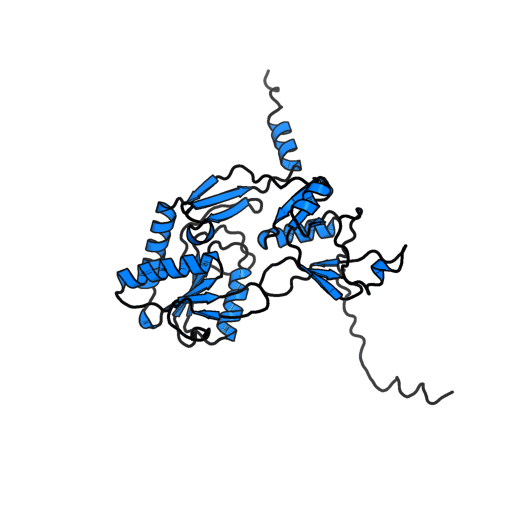ER A 1 148 ? -15.001 6.099 8.516 1.00 96.75 148 SER A C 1
ATOM 1179 O O . SER A 1 148 ? -15.038 5.477 9.576 1.00 96.75 148 SER A O 1
ATOM 1181 N N . GLU A 1 149 ? -16.118 6.463 7.886 1.00 95.25 149 GLU A N 1
ATOM 1182 C CA . GLU A 1 149 ? -17.457 6.135 8.392 1.00 95.25 149 GLU A CA 1
ATOM 1183 C C . GLU A 1 149 ? -17.680 4.620 8.483 1.00 95.25 149 GLU A C 1
ATOM 1185 O O . GLU A 1 149 ? -18.149 4.125 9.508 1.00 95.25 149 GLU A O 1
ATOM 1190 N N . GLN A 1 150 ? -17.286 3.867 7.450 1.00 96.50 150 GLN A N 1
ATOM 1191 C CA . GLN A 1 150 ? -17.384 2.404 7.444 1.00 96.50 150 GLN A CA 1
ATOM 1192 C C . GLN A 1 150 ? -16.519 1.759 8.535 1.00 96.50 150 GLN A C 1
ATOM 1194 O O . GLN A 1 150 ? -16.963 0.820 9.198 1.00 96.50 150 GLN A O 1
ATOM 1199 N N . ILE A 1 151 ? -15.301 2.267 8.751 1.00 95.94 151 ILE A N 1
ATOM 1200 C CA . ILE A 1 151 ? -14.414 1.813 9.829 1.00 95.94 151 ILE A CA 1
ATOM 1201 C C . ILE A 1 151 ? -15.069 2.051 11.189 1.00 95.94 151 ILE A C 1
ATOM 1203 O O . ILE A 1 151 ? -15.067 1.149 12.026 1.00 95.94 151 ILE A O 1
ATOM 1207 N N . LEU A 1 152 ? -15.641 3.239 11.403 1.00 93.00 152 LEU A N 1
ATOM 1208 C CA . LEU A 1 152 ? -16.285 3.591 12.665 1.00 93.00 152 LEU A CA 1
ATOM 1209 C C . LEU A 1 152 ? -17.517 2.716 12.931 1.00 93.00 152 LEU A C 1
ATOM 1211 O O . LEU A 1 152 ? -17.676 2.217 14.039 1.00 93.00 152 LEU A O 1
ATOM 1215 N N . GLN A 1 153 ? -18.344 2.471 11.911 1.00 91.62 153 GLN A N 1
ATOM 1216 C CA . GLN A 1 153 ? -19.505 1.577 12.001 1.00 91.62 153 GLN A CA 1
ATOM 1217 C C . GLN A 1 153 ? -19.110 0.122 12.297 1.00 91.62 153 GLN A C 1
ATOM 1219 O O . GLN A 1 153 ? -19.829 -0.581 13.002 1.00 91.62 153 GLN A O 1
ATOM 1224 N N . GLY A 1 154 ? -17.971 -0.335 11.770 1.00 88.62 154 GLY A N 1
ATOM 1225 C CA . GLY A 1 154 ? -17.433 -1.677 12.007 1.00 88.62 154 GLY A CA 1
ATOM 1226 C C . GLY A 1 154 ? -16.613 -1.828 13.296 1.00 88.62 154 GLY A C 1
ATOM 1227 O O . GLY A 1 154 ? -16.047 -2.903 13.533 1.00 88.62 154 GLY A O 1
ATOM 1228 N N . SER A 1 155 ? -16.492 -0.768 14.102 1.00 87.00 155 SER A N 1
ATOM 1229 C CA . SER A 1 155 ? -15.690 -0.745 15.326 1.00 87.00 155 SER A CA 1
ATOM 1230 C C . SER A 1 155 ? -16.581 -0.789 16.567 1.00 87.00 155 SER A C 1
ATOM 1232 O O . SER A 1 155 ? -17.310 0.156 16.844 1.00 87.00 155 SER A O 1
ATOM 1234 N N . GLU A 1 156 ? -16.480 -1.864 17.351 1.00 80.75 156 GLU A N 1
ATOM 1235 C CA . GLU A 1 156 ? -17.201 -2.004 18.629 1.00 80.75 156 GLU A CA 1
ATOM 1236 C C . GLU A 1 156 ? -16.654 -1.057 19.711 1.00 80.75 156 GLU A C 1
ATOM 1238 O O . GLU A 1 156 ? -17.411 -0.529 20.521 1.00 80.75 156 GLU A O 1
ATOM 1243 N N . ASP A 1 157 ? -15.337 -0.824 19.704 1.00 84.94 157 ASP A N 1
ATOM 1244 C CA . ASP A 1 157 ? -14.634 0.033 20.662 1.00 84.94 157 ASP A CA 1
ATOM 1245 C C . ASP A 1 157 ? -13.582 0.894 19.934 1.00 84.94 157 ASP A C 1
ATOM 1247 O O . ASP A 1 157 ? -12.485 0.409 19.630 1.00 84.94 157 ASP A O 1
ATOM 1251 N N . PRO A 1 158 ? -13.895 2.167 19.627 1.00 82.56 158 PRO A N 1
ATOM 1252 C CA . PRO A 1 158 ? -12.959 3.086 18.982 1.00 82.56 158 PRO A CA 1
ATOM 1253 C C . PRO A 1 158 ? -11.641 3.296 19.747 1.00 82.56 158 PRO A C 1
ATOM 1255 O O . PRO A 1 158 ? -10.639 3.620 19.116 1.00 82.56 158 PRO A O 1
ATOM 1258 N N . ASP A 1 159 ? -11.590 3.064 21.067 1.00 85.12 159 ASP A N 1
ATOM 1259 C CA . ASP A 1 159 ? -10.361 3.254 21.865 1.00 85.12 159 ASP A CA 1
ATOM 1260 C C . ASP A 1 159 ? -9.300 2.186 21.581 1.00 85.12 159 ASP A C 1
ATOM 1262 O O . ASP A 1 159 ? -8.111 2.355 21.884 1.00 85.12 159 ASP A O 1
ATOM 1266 N N . ARG A 1 160 ? -9.723 1.060 20.998 1.00 89.25 160 ARG A N 1
ATOM 1267 C CA . ARG A 1 160 ? -8.848 -0.045 20.591 1.00 89.25 160 ARG A CA 1
ATOM 1268 C C . ARG A 1 160 ? -8.392 0.059 19.147 1.00 89.25 160 ARG A C 1
ATOM 1270 O O . ARG A 1 160 ? -7.613 -0.794 18.716 1.00 89.25 160 ARG A O 1
ATOM 1277 N N . LEU A 1 161 ? -8.868 1.059 18.410 1.00 93.81 161 LEU A N 1
ATOM 1278 C CA . LEU A 1 161 ? -8.511 1.237 17.017 1.00 93.81 161 LEU A CA 1
ATOM 1279 C C . LEU A 1 161 ? -7.047 1.683 16.901 1.00 93.81 161 LEU A C 1
ATOM 1281 O O . LEU A 1 161 ? -6.618 2.646 17.536 1.00 93.81 161 LEU A O 1
ATOM 1285 N N . LEU A 1 162 ? -6.286 0.979 16.069 1.00 94.81 162 LEU A N 1
ATOM 1286 C CA . LEU A 1 162 ? -4.921 1.341 15.698 1.00 94.81 162 LEU A CA 1
ATOM 1287 C C . LEU A 1 162 ? -4.842 1.408 14.177 1.00 94.81 162 LEU A C 1
ATOM 1289 O O . LEU A 1 162 ? -5.080 0.406 13.503 1.00 94.81 162 LEU A O 1
ATOM 1293 N N . ILE A 1 163 ? -4.490 2.566 13.628 1.00 96.56 163 ILE A N 1
ATOM 1294 C CA . ILE A 1 163 ? -4.332 2.725 12.180 1.00 96.56 163 ILE A CA 1
ATOM 1295 C C . ILE A 1 163 ? -2.857 2.595 11.836 1.00 96.56 163 ILE A C 1
ATOM 1297 O O . ILE A 1 163 ? -2.020 3.321 12.364 1.00 96.56 163 ILE A O 1
ATOM 1301 N N . LEU A 1 164 ? -2.529 1.673 10.939 1.00 96.31 164 LEU A N 1
ATOM 1302 C CA . LEU A 1 164 ? -1.169 1.445 10.470 1.00 96.31 164 LEU A CA 1
ATOM 1303 C C . LEU A 1 164 ? -1.103 1.690 8.970 1.00 96.31 164 LEU A C 1
ATOM 1305 O O . LEU A 1 164 ? -1.692 0.945 8.195 1.00 96.31 164 LEU A O 1
ATOM 1309 N N . GLY A 1 165 ? -0.379 2.720 8.546 1.00 95.38 165 GLY A N 1
ATOM 1310 C CA . GLY A 1 165 ? -0.176 2.998 7.128 1.00 95.38 165 GLY A CA 1
ATOM 1311 C C . GLY A 1 165 ? 1.097 2.363 6.584 1.00 95.38 165 GLY A C 1
ATOM 1312 O O . GLY A 1 165 ? 2.165 2.496 7.178 1.00 95.38 165 GLY A O 1
ATOM 1313 N N . ILE A 1 166 ? 1.012 1.705 5.430 1.00 89.06 166 ILE A N 1
ATOM 1314 C CA . ILE A 1 166 ? 2.195 1.209 4.725 1.00 89.06 166 ILE A CA 1
ATOM 1315 C C . ILE A 1 166 ? 2.939 2.405 4.129 1.00 89.06 166 ILE A C 1
ATOM 1317 O O . ILE A 1 166 ? 2.371 3.217 3.391 1.00 89.06 166 ILE A O 1
ATOM 1321 N N . ARG A 1 167 ? 4.221 2.548 4.461 1.00 80.56 167 ARG A N 1
ATOM 1322 C CA . ARG A 1 167 ? 5.029 3.666 3.973 1.00 80.56 167 ARG A CA 1
ATOM 1323 C C . ARG A 1 167 ? 5.228 3.562 2.450 1.00 80.56 167 ARG A C 1
ATOM 1325 O O . ARG A 1 167 ? 5.417 2.476 1.918 1.00 80.56 167 ARG A O 1
ATOM 1332 N N . THR A 1 168 ? 5.185 4.644 1.669 1.00 81.69 168 THR A N 1
ATOM 1333 C CA . THR A 1 168 ? 5.067 6.070 2.045 1.00 81.69 168 THR A CA 1
ATOM 1334 C C . THR A 1 168 ? 3.657 6.641 1.919 1.00 81.69 168 THR A C 1
ATOM 1336 O O . THR A 1 168 ? 3.233 7.413 2.764 1.00 81.69 168 THR A O 1
ATOM 1339 N N . LYS A 1 169 ? 2.895 6.301 0.876 1.00 89.19 169 LYS A N 1
ATOM 1340 C CA . LYS A 1 169 ? 1.591 6.952 0.642 1.00 89.19 169 LYS A CA 1
ATOM 1341 C C . LYS A 1 169 ? 0.495 6.435 1.577 1.00 89.19 169 LYS A C 1
ATOM 1343 O O . LYS A 1 169 ? -0.365 7.212 1.983 1.00 89.19 169 LYS A O 1
ATOM 1348 N N . GLY A 1 170 ? 0.560 5.162 1.971 1.00 91.12 170 GLY A N 1
ATOM 1349 C CA . GLY A 1 170 ? -0.364 4.576 2.939 1.00 91.12 170 GLY A CA 1
ATOM 1350 C C . GLY A 1 170 ? -0.284 5.237 4.318 1.00 91.12 170 GLY A C 1
ATOM 1351 O O . GLY A 1 170 ? -1.314 5.368 4.968 1.00 91.12 170 GLY A O 1
ATOM 1352 N N . SER A 1 171 ? 0.882 5.742 4.747 1.00 91.38 171 SER A N 1
ATOM 1353 C CA . SER A 1 171 ? 1.013 6.489 6.013 1.00 91.38 171 SER A CA 1
ATOM 1354 C C . SER A 1 171 ? 0.333 7.860 5.976 1.00 91.38 171 SER A C 1
ATOM 1356 O O . SER A 1 171 ? -0.356 8.227 6.929 1.00 91.38 171 SER A O 1
ATOM 1358 N N . PHE A 1 172 ? 0.419 8.586 4.859 1.00 93.75 172 PHE A N 1
ATOM 1359 C CA . PHE A 1 172 ? -0.338 9.831 4.680 1.00 93.75 172 PHE A CA 1
ATOM 1360 C C . PHE A 1 172 ? -1.849 9.588 4.633 1.00 93.75 172 PHE A C 1
ATOM 1362 O O . PHE A 1 172 ? -2.610 10.312 5.274 1.00 93.75 172 PHE A O 1
ATOM 1369 N N . LEU A 1 173 ? -2.292 8.538 3.935 1.00 96.62 173 LEU A N 1
ATOM 1370 C CA . LEU A 1 173 ? -3.703 8.144 3.924 1.00 96.62 173 LEU A CA 1
ATOM 1371 C C . LEU A 1 173 ? -4.187 7.716 5.315 1.00 96.62 173 LEU A C 1
ATOM 1373 O O . LEU A 1 173 ? -5.260 8.141 5.729 1.00 96.62 173 LEU A O 1
ATOM 1377 N N . ALA A 1 174 ? -3.389 6.946 6.060 1.00 96.50 174 ALA A N 1
ATOM 1378 C CA . ALA A 1 174 ? -3.688 6.552 7.435 1.00 96.50 174 ALA A CA 1
ATOM 1379 C C . ALA A 1 174 ? -3.900 7.765 8.344 1.00 96.50 174 ALA A C 1
ATOM 1381 O O . ALA A 1 174 ? -4.877 7.813 9.089 1.00 96.50 174 ALA A O 1
ATOM 1382 N N . LYS A 1 175 ? -3.026 8.773 8.237 1.00 95.25 175 LYS A N 1
ATOM 1383 C CA . LYS A 1 175 ? -3.163 10.025 8.984 1.00 95.25 175 LYS A CA 1
ATOM 1384 C C . LYS A 1 175 ? -4.463 10.756 8.634 1.00 95.25 175 LYS A C 1
ATOM 1386 O O . LYS A 1 175 ? -5.194 11.146 9.536 1.00 95.25 175 LYS A O 1
ATOM 1391 N N . ARG A 1 176 ? -4.795 10.880 7.346 1.00 96.31 176 ARG A N 1
ATOM 1392 C CA . ARG A 1 176 ? -6.043 11.529 6.902 1.00 96.31 176 ARG A CA 1
ATOM 1393 C C . ARG A 1 176 ? -7.295 10.772 7.365 1.00 96.31 176 ARG A C 1
ATOM 1395 O O . ARG A 1 176 ? -8.245 11.394 7.822 1.00 96.31 176 ARG A O 1
ATOM 1402 N N . ILE A 1 177 ? -7.291 9.438 7.291 1.00 96.88 177 ILE A N 1
ATOM 1403 C CA . ILE A 1 177 ? -8.383 8.593 7.808 1.00 96.88 177 ILE A CA 1
ATOM 1404 C C . ILE A 1 177 ? -8.537 8.797 9.319 1.00 96.88 177 ILE A C 1
ATOM 1406 O O . ILE A 1 177 ? -9.658 8.969 9.795 1.00 96.88 177 ILE A O 1
ATOM 1410 N N . SER A 1 178 ? -7.421 8.828 10.055 1.00 95.38 178 SER A N 1
ATOM 1411 C CA . SER A 1 178 ? -7.405 9.122 11.490 1.00 95.38 178 SER A CA 1
ATOM 1412 C C . SER A 1 178 ? -8.058 10.464 11.784 1.00 95.38 178 SER A C 1
ATOM 1414 O O . SER A 1 178 ? -8.987 10.513 12.573 1.00 95.38 178 SER A O 1
ATOM 1416 N N . GLU A 1 179 ? -7.645 11.537 11.107 1.00 94.81 179 GLU A N 1
ATOM 1417 C CA . GLU A 1 179 ? -8.218 12.875 11.296 1.00 94.81 179 GLU A CA 1
ATOM 1418 C C . GLU A 1 179 ? -9.745 12.892 11.077 1.00 94.81 179 GLU A C 1
ATOM 1420 O O . GLU A 1 179 ? -10.471 13.518 11.848 1.00 94.81 179 GLU A O 1
ATOM 1425 N N . GLU A 1 180 ? -10.262 12.174 10.076 1.00 95.00 180 GLU A N 1
ATOM 1426 C CA . GLU A 1 180 ? -11.712 12.043 9.849 1.00 95.00 180 GLU A CA 1
ATOM 1427 C C . GLU A 1 180 ? -12.427 11.226 10.945 1.00 95.00 180 GLU A C 1
ATOM 1429 O O . GLU A 1 180 ? -13.534 11.572 11.377 1.00 95.00 180 GLU A O 1
ATOM 1434 N N . LEU A 1 181 ? -11.792 10.165 11.448 1.00 93.25 181 LEU A N 1
ATOM 1435 C CA . LEU A 1 181 ? -12.312 9.370 12.563 1.00 93.25 181 LEU A CA 1
ATOM 1436 C C . LEU A 1 181 ? -12.319 10.162 13.874 1.00 93.25 181 LEU A C 1
ATOM 1438 O O . LEU A 1 181 ? -13.290 10.083 14.627 1.00 93.25 181 LEU A O 1
ATOM 1442 N N . GLU A 1 182 ? -11.278 10.948 14.146 1.00 92.69 182 GLU A N 1
ATOM 1443 C CA . GLU A 1 182 ? -11.182 11.802 15.332 1.00 92.69 182 GLU A CA 1
ATOM 1444 C C . GLU A 1 182 ? -12.257 12.897 15.314 1.00 92.69 182 GLU A C 1
ATOM 1446 O O . GLU A 1 182 ? -12.907 13.134 16.334 1.00 92.69 182 GLU A O 1
ATOM 1451 N N . LYS A 1 183 ? -12.530 13.510 14.150 1.00 91.69 183 LYS A N 1
ATOM 1452 C CA . LYS A 1 183 ? -13.639 14.472 13.979 1.00 91.69 183 LYS A CA 1
ATOM 1453 C C . LYS A 1 183 ? -14.996 13.852 14.311 1.00 91.69 183 LYS A C 1
ATOM 1455 O O . LYS A 1 183 ? -15.812 14.484 14.981 1.00 91.69 183 LYS A O 1
ATOM 1460 N N . SER A 1 184 ? -15.225 12.624 13.853 1.00 86.44 184 SER A N 1
ATOM 1461 C CA . SER A 1 184 ? -16.515 11.936 13.987 1.00 86.44 184 SER A CA 1
ATOM 1462 C C . SER A 1 184 ? -16.729 11.343 15.384 1.00 86.44 184 SER A C 1
ATOM 1464 O O . SER A 1 184 ? -17.821 11.428 15.938 1.00 86.44 184 SER A O 1
ATOM 1466 N N . SER A 1 185 ? -15.682 10.765 15.979 1.00 83.81 185 SER A N 1
ATOM 1467 C CA . SER A 1 185 ? -15.742 10.094 17.287 1.00 83.81 185 SER A CA 1
ATOM 1468 C C . SER A 1 185 ? -15.436 11.014 18.473 1.00 83.81 185 SER A C 1
ATOM 1470 O O . SER A 1 185 ? -15.781 10.678 19.606 1.00 83.81 185 SER A O 1
ATOM 1472 N N . ARG A 1 186 ? -14.793 12.169 18.232 1.00 82.19 186 ARG A N 1
ATOM 1473 C CA . ARG A 1 186 ? -14.212 13.068 19.251 1.00 82.19 186 ARG A CA 1
ATOM 1474 C C . ARG A 1 186 ? -13.192 12.383 20.167 1.00 82.19 186 ARG A C 1
ATOM 1476 O O . ARG A 1 186 ? -12.992 12.816 21.302 1.00 82.19 186 ARG A O 1
ATOM 1483 N N . ARG A 1 187 ? -12.557 11.309 19.697 1.00 84.50 187 ARG A N 1
ATOM 1484 C CA . ARG A 1 187 ? -11.503 10.579 20.412 1.00 84.50 187 ARG A CA 1
ATOM 1485 C C . ARG A 1 187 ? -10.220 10.619 19.609 1.00 84.50 187 ARG A C 1
ATOM 1487 O O . ARG A 1 187 ? -10.283 10.694 18.392 1.00 84.50 187 ARG A O 1
ATOM 1494 N N . LYS A 1 188 ? -9.076 10.561 20.290 1.00 87.62 188 LYS A N 1
ATOM 1495 C CA . LYS A 1 188 ? -7.766 10.498 19.639 1.00 87.62 188 LYS A CA 1
ATOM 1496 C C . LYS A 1 188 ? -7.494 9.071 19.176 1.00 87.62 188 LYS A C 1
ATOM 1498 O O . LYS A 1 188 ? -7.595 8.148 19.982 1.00 87.62 188 LYS A O 1
ATOM 1503 N N . ILE A 1 189 ? -7.120 8.903 17.915 1.00 90.81 189 ILE A N 1
ATOM 1504 C CA . ILE A 1 189 ? -6.824 7.601 17.321 1.00 90.81 189 ILE A CA 1
ATOM 1505 C C . ILE A 1 189 ? -5.308 7.442 17.204 1.00 90.81 189 ILE A C 1
ATOM 1507 O O . ILE A 1 189 ? -4.586 8.348 16.789 1.00 90.81 189 ILE A O 1
ATOM 1511 N N . GLU A 1 190 ? -4.793 6.283 17.616 1.00 91.81 190 GLU A N 1
ATOM 1512 C CA . GLU A 1 190 ? -3.367 5.995 17.493 1.00 91.81 190 GLU A CA 1
ATOM 1513 C C . GLU A 1 190 ? -3.026 5.650 16.036 1.00 91.81 190 GLU A C 1
ATOM 1515 O O . GLU A 1 190 ? -3.665 4.789 15.424 1.00 91.81 190 GLU A O 1
ATOM 1520 N N . VAL A 1 191 ? -1.994 6.305 15.492 1.00 92.62 191 VAL A N 1
ATOM 1521 C CA . VAL A 1 191 ? -1.512 6.080 14.123 1.00 92.62 191 VAL A CA 1
ATOM 1522 C C . VAL A 1 191 ? -0.042 5.670 14.133 1.00 92.62 191 VAL A C 1
ATOM 1524 O O . VAL A 1 191 ? 0.810 6.314 14.756 1.00 92.62 191 VAL A O 1
ATOM 1527 N N . GLY A 1 192 ? 0.263 4.610 13.396 1.00 91.38 192 GLY A N 1
ATOM 1528 C CA . GLY A 1 192 ? 1.615 4.173 13.094 1.00 91.38 192 GLY A CA 1
ATOM 1529 C C . GLY A 1 192 ? 1.857 4.009 11.601 1.00 91.38 192 GLY A C 1
ATOM 1530 O O . GLY A 1 192 ? 0.949 4.070 10.772 1.00 91.38 192 GLY A O 1
ATOM 1531 N N . GLU A 1 193 ? 3.113 3.777 11.267 1.00 89.44 193 GLU A N 1
ATOM 1532 C CA . GLU A 1 193 ? 3.580 3.401 9.948 1.00 89.44 193 GLU A CA 1
ATOM 1533 C C . GLU A 1 193 ? 4.257 2.030 9.995 1.00 89.44 193 GLU A C 1
ATOM 1535 O O . GLU A 1 193 ? 4.876 1.643 10.991 1.00 89.44 193 GLU A O 1
ATOM 1540 N N . ILE A 1 194 ? 4.130 1.299 8.892 1.00 85.50 194 ILE A N 1
ATOM 1541 C CA . ILE A 1 194 ? 4.864 0.064 8.642 1.00 85.50 194 ILE A CA 1
ATOM 1542 C C . ILE A 1 194 ? 5.848 0.361 7.525 1.00 85.50 194 ILE A C 1
ATOM 1544 O O . ILE A 1 194 ? 5.446 0.636 6.388 1.00 85.50 194 ILE A O 1
ATOM 1548 N N . GLU A 1 195 ? 7.134 0.291 7.850 1.00 79.62 195 GLU A N 1
ATOM 1549 C CA . GLU A 1 195 ? 8.168 0.238 6.832 1.00 79.62 195 GLU A CA 1
ATOM 1550 C C . GLU A 1 195 ? 8.262 -1.209 6.373 1.00 79.62 195 GLU A C 1
ATOM 1552 O O . GLU A 1 195 ? 8.800 -2.074 7.057 1.00 79.62 195 GLU A O 1
ATOM 1557 N N . ILE A 1 196 ? 7.687 -1.487 5.210 1.00 69.81 196 ILE A N 1
ATOM 1558 C CA . ILE A 1 196 ? 7.977 -2.747 4.549 1.00 69.81 196 ILE A CA 1
ATOM 1559 C C . ILE A 1 196 ? 9.259 -2.606 3.733 1.00 69.81 196 ILE A C 1
ATOM 1561 O O . ILE A 1 196 ? 9.778 -3.605 3.312 1.00 69.81 196 ILE A O 1
ATOM 1565 N N . TYR A 1 197 ? 9.841 -1.433 3.481 1.00 56.25 197 TYR A N 1
ATOM 1566 C CA . TYR A 1 197 ? 10.990 -1.322 2.586 1.00 56.25 197 TYR A CA 1
ATOM 1567 C C . TYR A 1 197 ? 12.346 -1.243 3.327 1.00 56.25 197 TYR A C 1
ATOM 1569 O O . TYR A 1 197 ? 12.678 -0.228 3.920 1.00 56.25 197 TYR A O 1
ATOM 1577 N N . GLY A 1 198 ? 13.209 -2.273 3.225 1.00 50.94 198 GLY A N 1
ATOM 1578 C CA . GLY A 1 198 ? 14.643 -2.196 3.587 1.00 50.94 198 GLY A CA 1
ATOM 1579 C C . GLY A 1 198 ? 15.106 -3.258 4.592 1.00 50.94 198 GLY A C 1
ATOM 1580 O O . GLY A 1 198 ? 14.730 -4.418 4.465 1.00 50.94 198 GLY A O 1
ATOM 1581 N N . THR A 1 199 ? 15.955 -2.877 5.554 1.00 40.38 199 THR A N 1
ATOM 1582 C CA . THR A 1 199 ? 16.394 -3.717 6.694 1.00 40.38 199 THR A CA 1
ATOM 1583 C C . THR A 1 199 ? 15.424 -3.709 7.876 1.00 40.38 199 THR A C 1
ATOM 1585 O O . THR A 1 199 ? 15.561 -4.538 8.770 1.00 40.38 199 THR A O 1
ATOM 1588 N N . GLY A 1 200 ? 14.486 -2.765 7.917 1.00 49.94 200 GLY A N 1
ATOM 1589 C CA . GLY A 1 200 ? 13.651 -2.525 9.086 1.00 49.94 200 GLY A CA 1
ATOM 1590 C C . GLY A 1 200 ? 12.296 -3.195 8.965 1.00 49.94 200 GLY A C 1
ATOM 1591 O O . GLY A 1 200 ? 11.351 -2.490 8.666 1.00 49.94 200 GLY A O 1
ATOM 1592 N N . ASP A 1 201 ? 12.194 -4.507 9.217 1.00 56.44 201 ASP A N 1
ATOM 1593 C CA . ASP A 1 201 ? 10.931 -5.192 9.572 1.00 56.44 201 ASP A CA 1
ATOM 1594 C C . ASP A 1 201 ? 10.320 -4.520 10.839 1.00 56.44 201 ASP A C 1
ATOM 1596 O O . ASP A 1 201 ? 10.281 -5.101 11.923 1.00 56.44 201 ASP A O 1
ATOM 1600 N N . GLU A 1 202 ? 9.912 -3.254 10.736 1.00 57.91 202 GLU A N 1
ATOM 1601 C CA . GLU A 1 202 ? 9.761 -2.318 11.849 1.00 57.91 202 GLU A CA 1
ATOM 1602 C C . GLU A 1 202 ? 8.432 -1.563 11.752 1.00 57.91 202 GLU A C 1
ATOM 1604 O O . GLU A 1 202 ? 8.035 -1.046 10.703 1.00 57.91 202 GLU A O 1
ATOM 1609 N N . LEU A 1 203 ? 7.766 -1.447 12.901 1.00 59.09 203 LEU A N 1
ATOM 1610 C CA . LEU A 1 203 ? 6.642 -0.541 13.101 1.00 59.09 203 LEU A CA 1
ATOM 1611 C C . LEU A 1 203 ? 7.119 0.720 13.813 1.00 59.09 203 LEU A C 1
ATOM 1613 O O . LEU A 1 203 ? 7.798 0.634 14.841 1.00 59.09 203 LEU A O 1
ATOM 1617 N N . ARG A 1 204 ? 6.695 1.885 13.322 1.00 60.22 204 ARG A N 1
ATOM 1618 C CA . ARG A 1 204 ? 6.999 3.191 13.925 1.00 60.22 204 ARG A CA 1
ATOM 1619 C C . ARG A 1 204 ? 5.710 3.962 14.188 1.00 60.22 204 ARG A C 1
ATOM 1621 O O . ARG A 1 204 ? 4.725 3.778 13.484 1.00 60.22 204 ARG A O 1
ATOM 1628 N N . ARG A 1 205 ? 5.668 4.803 15.221 1.00 59.81 205 ARG A N 1
ATOM 1629 C CA . ARG A 1 205 ? 4.535 5.720 15.456 1.00 59.81 205 ARG A CA 1
ATOM 1630 C C . ARG A 1 205 ? 4.691 6.999 14.632 1.00 59.81 205 ARG A C 1
ATOM 1632 O O . ARG A 1 205 ? 5.809 7.464 14.450 1.00 59.81 205 ARG A O 1
ATOM 1639 N N . LEU A 1 206 ? 3.575 7.596 14.203 1.00 56.09 206 LEU A N 1
ATOM 1640 C CA . LEU A 1 206 ? 3.552 8.871 13.460 1.00 56.09 206 LEU A CA 1
ATOM 1641 C C . LEU A 1 206 ? 3.301 10.110 14.353 1.00 56.09 206 LEU A C 1
ATOM 1643 O O . LEU A 1 206 ? 2.903 11.165 13.859 1.00 56.09 206 LEU A O 1
ATOM 1647 N N . SER A 1 207 ? 3.508 10.006 15.670 1.00 51.75 207 SER A N 1
ATOM 1648 C CA . SER A 1 207 ? 3.215 11.090 16.624 1.00 51.75 207 SER A CA 1
ATOM 1649 C C . SER A 1 207 ? 4.303 12.184 16.667 1.00 51.75 207 SER A C 1
ATOM 1651 O O . SER A 1 207 ? 5.481 11.844 16.597 1.00 51.75 207 SER A O 1
ATOM 1653 N N . PRO A 1 208 ? 3.950 13.473 16.884 1.00 38.03 208 PRO A N 1
ATOM 1654 C CA . PRO A 1 208 ? 4.895 14.594 16.961 1.00 38.03 208 PRO A CA 1
ATOM 1655 C C . PRO A 1 208 ? 5.373 14.936 18.389 1.00 38.03 208 PRO A C 1
ATOM 1657 O O . PRO A 1 208 ? 5.744 16.074 18.644 1.00 38.03 208 PRO A O 1
ATOM 1660 N N . LEU A 1 209 ? 5.325 14.002 19.345 1.00 40.94 209 LEU A N 1
ATOM 1661 C CA . LEU A 1 209 ? 5.694 14.276 20.741 1.00 40.94 209 LEU A CA 1
ATOM 1662 C C . LEU A 1 209 ? 7.030 13.617 21.083 1.00 40.94 209 LEU A C 1
ATOM 1664 O O . LEU A 1 209 ? 7.164 12.401 20.965 1.00 40.94 209 LEU A O 1
ATOM 1668 N N . ASP A 1 210 ? 7.971 14.467 21.490 1.00 41.28 210 ASP A N 1
ATOM 1669 C CA . ASP A 1 210 ? 9.314 14.204 22.008 1.00 41.28 210 ASP A CA 1
ATOM 1670 C C . ASP A 1 210 ? 9.496 12.802 22.618 1.00 41.28 210 ASP A C 1
ATOM 1672 O O . ASP A 1 210 ? 8.987 12.492 23.697 1.00 41.28 210 ASP A O 1
ATOM 1676 N N . GLY A 1 211 ? 10.248 11.945 21.926 1.00 43.94 211 GLY A N 1
ATOM 1677 C CA . GLY A 1 211 ? 10.623 10.624 22.421 1.00 43.94 211 GLY A CA 1
ATOM 1678 C C . GLY A 1 211 ? 11.217 9.728 21.337 1.00 43.94 211 GLY A C 1
ATOM 1679 O O . GLY A 1 211 ? 10.861 9.836 20.165 1.00 43.94 211 GLY A O 1
ATOM 1680 N N . GLU A 1 212 ? 12.127 8.842 21.747 1.00 44.19 212 GLU A N 1
ATOM 1681 C CA . GLU A 1 212 ? 12.692 7.758 20.930 1.00 44.19 212 GLU A CA 1
ATOM 1682 C C . GLU A 1 212 ? 11.603 7.038 20.105 1.00 44.19 212 GLU A C 1
ATOM 1684 O O . GLU A 1 212 ? 10.480 6.855 20.598 1.00 44.19 212 GLU A O 1
ATOM 1689 N N . PRO A 1 213 ? 11.903 6.589 18.870 1.00 50.97 213 PRO A N 1
ATOM 1690 C CA . PRO A 1 213 ? 10.946 5.871 18.037 1.00 50.97 213 PRO A CA 1
ATOM 1691 C C . PRO A 1 213 ? 10.468 4.604 18.756 1.00 50.97 213 PRO A C 1
ATOM 1693 O O . PRO A 1 213 ? 11.154 3.588 18.800 1.00 50.97 213 PRO A O 1
ATOM 1696 N N . SER A 1 214 ? 9.265 4.660 19.330 1.00 64.38 214 SER A N 1
ATOM 1697 C CA . SER A 1 214 ? 8.639 3.513 19.984 1.00 64.38 214 SER A CA 1
ATOM 1698 C C . SER A 1 214 ? 7.599 2.889 19.063 1.00 64.38 214 SER A C 1
ATOM 1700 O O . SER A 1 214 ? 6.740 3.582 18.509 1.00 64.38 214 SER A O 1
ATOM 1702 N N . SER A 1 215 ? 7.656 1.569 18.902 1.00 69.69 215 SER A N 1
ATOM 1703 C CA . SER A 1 215 ? 6.679 0.839 18.098 1.00 69.69 215 SER A CA 1
ATOM 1704 C C . SER A 1 215 ? 5.284 0.901 18.740 1.00 69.69 215 SER A C 1
ATOM 1706 O O . SER A 1 215 ? 5.168 0.773 19.964 1.00 69.69 215 SER A O 1
ATOM 1708 N N . PRO A 1 216 ? 4.212 1.098 17.950 1.00 78.38 216 PRO A N 1
ATOM 1709 C CA . PRO A 1 216 ? 2.848 1.007 18.455 1.00 78.38 216 PRO A CA 1
ATOM 1710 C C . PRO A 1 216 ? 2.587 -0.399 19.010 1.00 78.38 216 PRO A C 1
ATOM 1712 O O . PRO A 1 216 ? 2.993 -1.403 18.419 1.00 78.38 216 PRO A O 1
ATOM 1715 N N . ASN A 1 217 ? 1.895 -0.484 20.147 1.00 85.25 217 ASN A N 1
ATOM 1716 C CA . ASN A 1 217 ? 1.507 -1.773 20.708 1.00 85.25 217 ASN A CA 1
ATOM 1717 C C . ASN A 1 217 ? 0.308 -2.324 19.930 1.00 85.25 217 ASN A C 1
ATOM 1719 O O . ASN A 1 217 ? -0.799 -1.803 20.040 1.00 85.25 217 ASN A O 1
ATOM 1723 N N . VAL A 1 218 ? 0.530 -3.394 19.167 1.00 91.19 218 VAL A N 1
ATOM 1724 C CA . VAL A 1 218 ? -0.514 -4.055 18.369 1.00 91.19 218 VAL A CA 1
ATOM 1725 C C . VAL A 1 218 ? -1.341 -5.064 19.173 1.00 91.19 218 VAL A C 1
ATOM 1727 O O . VAL A 1 218 ? -2.358 -5.539 18.675 1.00 91.19 218 VAL A O 1
ATOM 1730 N N . LYS A 1 219 ? -0.929 -5.431 20.396 1.00 91.69 219 LYS A N 1
ATOM 1731 C CA . LYS A 1 219 ? -1.580 -6.486 21.184 1.00 91.69 219 LYS A CA 1
ATOM 1732 C C . LYS A 1 219 ? -3.016 -6.098 21.544 1.00 91.69 219 LYS A C 1
ATOM 1734 O O . LYS A 1 219 ? -3.241 -5.020 22.082 1.00 91.69 219 LYS A O 1
ATOM 1739 N N . GLU A 1 220 ? -3.966 -6.991 21.259 1.00 90.19 220 GLU A N 1
ATOM 1740 C CA . GLU A 1 220 ? -5.402 -6.821 21.560 1.00 90.19 220 GLU A CA 1
ATOM 1741 C C . GLU A 1 220 ? -6.042 -5.560 20.939 1.00 90.19 220 GLU A C 1
ATOM 1743 O O . GLU A 1 220 ? -7.147 -5.168 21.311 1.00 90.19 220 GLU A O 1
ATOM 1748 N N . ARG A 1 221 ? -5.381 -4.941 19.950 1.00 93.75 221 ARG A N 1
ATOM 1749 C CA . ARG A 1 221 ? -5.910 -3.804 19.187 1.00 93.75 221 ARG A CA 1
ATOM 1750 C C . ARG A 1 221 ? -6.701 -4.261 17.962 1.00 93.75 221 ARG A C 1
ATOM 1752 O O . ARG A 1 221 ? -6.382 -5.288 17.354 1.00 93.75 221 ARG A O 1
ATOM 1759 N N . ALA A 1 222 ? -7.680 -3.456 17.557 1.00 95.19 222 ALA A N 1
ATOM 1760 C CA . ALA A 1 222 ? -8.341 -3.565 16.262 1.00 95.19 222 ALA A CA 1
ATOM 1761 C C . ALA A 1 222 ? -7.539 -2.760 15.226 1.00 95.19 222 ALA A C 1
ATOM 1763 O O . ALA A 1 222 ? -7.629 -1.535 15.159 1.00 95.19 222 ALA A O 1
ATOM 1764 N N . VAL A 1 223 ? -6.712 -3.450 14.443 1.00 96.62 223 VAL A N 1
ATOM 1765 C CA . VAL A 1 223 ? -5.780 -2.824 13.502 1.00 96.62 223 VAL A CA 1
ATOM 1766 C C . VAL A 1 223 ? -6.453 -2.567 12.156 1.00 96.62 223 VAL A C 1
ATOM 1768 O O . VAL A 1 223 ? -6.991 -3.492 11.545 1.00 96.62 223 VAL A O 1
ATOM 1771 N N . ILE A 1 224 ? -6.363 -1.332 11.664 1.00 97.75 224 ILE A N 1
ATOM 1772 C CA . ILE A 1 224 ? -6.696 -0.959 10.287 1.00 97.75 224 ILE A CA 1
ATOM 1773 C C . ILE A 1 224 ? -5.392 -0.717 9.528 1.00 97.75 224 ILE A C 1
ATOM 1775 O O . ILE A 1 224 ? -4.709 0.282 9.747 1.00 97.75 224 ILE A O 1
ATOM 1779 N N . LEU A 1 225 ? -5.036 -1.645 8.647 1.00 97.62 225 LEU A N 1
ATOM 1780 C CA . LEU A 1 225 ? -3.908 -1.516 7.733 1.00 97.62 225 LEU A CA 1
ATOM 1781 C C . LEU A 1 225 ? -4.326 -0.663 6.531 1.00 97.62 225 LEU A C 1
ATOM 1783 O O . LEU A 1 225 ? -5.349 -0.952 5.917 1.00 97.62 225 LEU A O 1
ATOM 1787 N N . VAL A 1 226 ? -3.542 0.355 6.180 1.00 97.94 226 VAL A N 1
ATOM 1788 C CA . VAL A 1 226 ? -3.859 1.307 5.107 1.00 97.94 226 VAL A CA 1
ATOM 1789 C C . VAL A 1 226 ? -2.797 1.270 4.013 1.00 97.94 226 VAL A C 1
ATOM 1791 O O . VAL A 1 226 ? -1.611 1.448 4.293 1.00 97.94 226 VAL A O 1
ATOM 1794 N N . ASP A 1 227 ? -3.228 1.087 2.766 1.00 94.50 227 ASP A N 1
ATOM 1795 C CA . ASP A 1 227 ? -2.373 1.138 1.573 1.00 94.50 227 ASP A CA 1
ATOM 1796 C C . ASP A 1 227 ? -2.983 2.049 0.492 1.00 94.50 227 ASP A C 1
ATOM 1798 O O . ASP A 1 227 ? -4.186 2.323 0.491 1.00 94.50 227 ASP A O 1
ATOM 1802 N N . ASP A 1 228 ? -2.170 2.543 -0.440 1.00 94.38 228 ASP A N 1
ATOM 1803 C CA . ASP A 1 228 ? -2.664 3.412 -1.513 1.00 94.38 228 ASP A CA 1
ATOM 1804 C C . ASP A 1 228 ? -3.344 2.608 -2.632 1.00 94.38 228 ASP A C 1
ATOM 1806 O O . ASP A 1 228 ? -4.469 2.921 -3.033 1.00 94.38 228 ASP A O 1
ATOM 1810 N N . VAL A 1 229 ? -2.705 1.539 -3.109 1.00 91.75 229 VAL A N 1
ATOM 1811 C CA . VAL A 1 229 ? -3.227 0.688 -4.182 1.00 91.75 229 VAL A CA 1
ATOM 1812 C C . VAL A 1 229 ? -2.973 -0.784 -3.887 1.00 91.75 229 VAL A C 1
ATOM 1814 O O . VAL A 1 229 ? -1.829 -1.223 -3.815 1.00 91.75 229 VAL A O 1
ATOM 1817 N N . ILE A 1 230 ? -4.029 -1.600 -3.875 1.00 91.31 230 ILE A N 1
ATOM 1818 C CA . ILE A 1 230 ? -3.865 -3.059 -3.856 1.00 91.31 230 ILE A CA 1
ATOM 1819 C C . ILE A 1 230 ? -3.820 -3.651 -5.268 1.00 91.31 230 ILE A C 1
ATOM 1821 O O . ILE A 1 230 ? -4.721 -3.456 -6.087 1.00 91.31 230 ILE A O 1
ATOM 1825 N N . HIS A 1 231 ? -2.767 -4.431 -5.521 1.00 86.75 231 HIS A N 1
ATOM 1826 C CA . HIS A 1 231 ? -2.544 -5.186 -6.755 1.00 86.75 231 HIS A CA 1
ATOM 1827 C C . HIS A 1 231 ? -2.440 -6.692 -6.456 1.00 86.75 231 HIS A C 1
ATOM 1829 O O . HIS A 1 231 ? -3.442 -7.297 -6.085 1.00 86.75 231 HIS A O 1
ATOM 1835 N N . THR A 1 232 ? -1.239 -7.279 -6.507 1.00 79.12 232 THR A N 1
ATOM 1836 C CA . THR A 1 232 ? -0.999 -8.714 -6.252 1.00 79.12 232 THR A CA 1
ATOM 1837 C C . THR A 1 232 ? -1.280 -9.139 -4.808 1.00 79.12 232 THR A C 1
ATOM 1839 O O . THR A 1 232 ? -1.610 -10.297 -4.557 1.00 79.12 232 THR A O 1
ATOM 1842 N N . GLY A 1 233 ? -1.166 -8.203 -3.857 1.00 83.00 233 GLY A N 1
ATOM 1843 C CA . GLY A 1 233 ? -1.330 -8.431 -2.417 1.00 83.00 233 GLY A CA 1
ATOM 1844 C C . GLY A 1 233 ? -0.028 -8.740 -1.665 1.00 83.00 233 GLY A C 1
ATOM 1845 O O . GLY A 1 233 ? -0.067 -8.935 -0.451 1.00 83.00 233 GLY A O 1
ATOM 1846 N N . MET A 1 234 ? 1.129 -8.768 -2.344 1.00 78.19 234 MET A N 1
ATOM 1847 C CA . MET A 1 234 ? 2.420 -9.106 -1.715 1.00 78.19 234 MET A CA 1
ATOM 1848 C C . MET A 1 234 ? 2.818 -8.114 -0.617 1.00 78.19 234 MET A C 1
ATOM 1850 O O . MET A 1 234 ? 3.222 -8.523 0.468 1.00 78.19 234 MET A O 1
ATOM 1854 N N . THR A 1 235 ? 2.620 -6.822 -0.875 1.00 80.38 235 THR A N 1
ATOM 1855 C CA . THR A 1 235 ? 2.793 -5.720 0.080 1.00 80.38 235 THR A CA 1
ATOM 1856 C C . THR A 1 235 ? 2.038 -5.987 1.385 1.00 80.38 235 THR A C 1
ATOM 1858 O O . THR A 1 235 ? 2.619 -5.961 2.469 1.00 80.38 235 THR A O 1
ATOM 1861 N N . VAL A 1 236 ? 0.755 -6.350 1.276 1.00 88.62 236 VAL A N 1
ATOM 1862 C CA . VAL A 1 236 ? -0.103 -6.633 2.431 1.00 88.62 236 VAL A CA 1
ATOM 1863 C C . VAL A 1 236 ? 0.350 -7.891 3.169 1.00 88.62 236 VAL A C 1
ATOM 1865 O O . VAL A 1 236 ? 0.418 -7.883 4.394 1.00 88.62 236 VAL A O 1
ATOM 1868 N N . LYS A 1 237 ? 0.715 -8.965 2.457 1.00 86.38 237 LYS A N 1
ATOM 1869 C CA . LYS A 1 237 ? 1.250 -10.189 3.081 1.00 86.38 237 LYS A CA 1
ATOM 1870 C C . LYS A 1 237 ? 2.477 -9.891 3.950 1.00 86.38 237 LYS A C 1
ATOM 1872 O O . LYS A 1 237 ? 2.592 -10.411 5.063 1.00 86.38 237 LYS A O 1
ATOM 1877 N N . THR A 1 238 ? 3.391 -9.068 3.446 1.00 83.31 238 THR A N 1
ATOM 1878 C CA . THR A 1 238 ? 4.584 -8.650 4.187 1.00 83.31 238 THR A CA 1
ATOM 1879 C C . THR A 1 238 ? 4.209 -7.805 5.403 1.00 83.31 238 THR A C 1
ATOM 1881 O O . THR A 1 238 ? 4.654 -8.111 6.507 1.00 83.31 238 THR A O 1
ATOM 1884 N N . ALA A 1 239 ? 3.322 -6.820 5.239 1.00 89.00 239 ALA A N 1
ATOM 1885 C CA . ALA A 1 239 ? 2.849 -5.987 6.345 1.00 89.00 239 ALA A CA 1
ATOM 1886 C C . ALA A 1 239 ? 2.171 -6.810 7.457 1.00 89.00 239 ALA A C 1
ATOM 1888 O O . ALA A 1 239 ? 2.472 -6.623 8.634 1.00 89.00 239 ALA A O 1
ATOM 1889 N N . LEU A 1 240 ? 1.326 -7.782 7.096 1.00 92.00 240 LEU A N 1
ATOM 1890 C CA . LEU A 1 240 ? 0.719 -8.716 8.049 1.00 92.00 240 LEU A CA 1
ATOM 1891 C C . LEU A 1 240 ? 1.783 -9.503 8.818 1.00 92.00 240 LEU A C 1
ATOM 1893 O O . LEU A 1 240 ? 1.677 -9.657 10.031 1.00 92.00 240 LEU A O 1
ATOM 1897 N N . SER A 1 241 ? 2.830 -9.962 8.129 1.00 89.00 241 SER A N 1
ATOM 1898 C CA . SER A 1 241 ? 3.927 -10.692 8.770 1.00 89.00 241 SER A CA 1
ATOM 1899 C C . SER A 1 241 ? 4.629 -9.835 9.829 1.00 89.00 241 SER A C 1
ATOM 1901 O O . SER A 1 241 ? 4.915 -10.336 10.912 1.00 89.00 241 SER A O 1
ATOM 1903 N N . ILE A 1 242 ? 4.863 -8.548 9.552 1.00 88.19 242 ILE A N 1
ATOM 1904 C CA . ILE A 1 242 ? 5.468 -7.605 10.508 1.00 88.19 242 ILE A CA 1
ATOM 1905 C C . ILE A 1 242 ? 4.539 -7.371 11.707 1.00 88.19 242 ILE A C 1
ATOM 1907 O O . ILE A 1 242 ? 4.977 -7.500 12.847 1.00 88.19 242 ILE A O 1
ATOM 1911 N N . ILE A 1 243 ? 3.243 -7.134 11.474 1.00 91.25 243 ILE A N 1
ATOM 1912 C CA . ILE A 1 243 ? 2.253 -6.954 12.551 1.00 91.25 243 ILE A CA 1
ATOM 1913 C C . ILE A 1 243 ? 2.255 -8.157 13.504 1.00 91.25 243 ILE A C 1
ATOM 1915 O O . ILE A 1 243 ? 2.345 -7.978 14.718 1.00 91.25 243 ILE A O 1
ATOM 1919 N N . PHE A 1 244 ? 2.201 -9.381 12.968 1.00 90.62 244 PHE A N 1
ATOM 1920 C CA . PHE A 1 244 ? 2.168 -10.597 13.787 1.00 90.62 244 PHE A CA 1
ATOM 1921 C C . PHE A 1 244 ? 3.502 -10.917 14.475 1.00 90.62 244 PHE A C 1
ATOM 1923 O O . PHE A 1 244 ? 3.496 -11.560 15.524 1.00 90.62 244 PHE A O 1
ATOM 1930 N N . LYS A 1 245 ? 4.639 -10.459 13.931 1.00 89.06 245 LYS A N 1
ATOM 1931 C CA . LYS A 1 245 ? 5.934 -10.518 14.633 1.00 89.06 245 LYS A CA 1
ATOM 1932 C C . LYS A 1 245 ? 5.956 -9.588 15.849 1.00 89.06 245 LYS A C 1
ATOM 1934 O O . LYS A 1 245 ? 6.549 -9.939 16.864 1.00 89.06 245 LYS A O 1
ATOM 1939 N N . SER A 1 246 ? 5.313 -8.426 15.758 1.00 86.00 246 SER A N 1
ATOM 1940 C CA . SER A 1 246 ? 5.304 -7.422 16.830 1.00 86.00 246 SER A CA 1
ATOM 1941 C C . SER A 1 246 ? 4.248 -7.659 17.907 1.00 86.00 246 SER A C 1
ATOM 1943 O O . SER A 1 246 ? 4.330 -7.073 18.984 1.00 86.00 246 SER A O 1
ATOM 1945 N N . GLY A 1 247 ? 3.265 -8.523 17.661 1.00 89.81 247 GLY A N 1
ATOM 1946 C CA . GLY A 1 247 ? 2.303 -8.933 18.675 1.00 89.81 247 GLY A CA 1
ATOM 1947 C C . GLY A 1 247 ? 1.056 -9.585 18.092 1.00 89.81 247 GLY A C 1
ATOM 1948 O O . GLY A 1 247 ? 0.979 -9.905 16.909 1.00 89.81 247 GLY A O 1
ATOM 1949 N N . ARG A 1 248 ? 0.051 -9.791 18.947 1.00 92.69 248 ARG A N 1
ATOM 1950 C CA . ARG A 1 248 ? -1.207 -10.447 18.573 1.00 92.69 248 ARG A CA 1
ATOM 1951 C C . ARG A 1 248 ? -2.369 -9.446 18.595 1.00 92.69 248 ARG A C 1
ATOM 1953 O O . ARG A 1 248 ? -2.907 -9.202 19.678 1.00 92.69 248 ARG A O 1
ATOM 1960 N N . PRO A 1 249 ? -2.755 -8.865 17.447 1.00 95.56 249 PRO A N 1
ATOM 1961 C CA . PRO A 1 249 ? -3.924 -7.993 17.372 1.00 95.56 249 PRO A CA 1
ATOM 1962 C C . PRO A 1 249 ? -5.225 -8.769 17.588 1.00 95.56 249 PRO A C 1
ATOM 1964 O O . PRO A 1 249 ? -5.277 -9.984 17.387 1.00 95.56 249 PRO A O 1
ATOM 1967 N N . GLN A 1 250 ? -6.281 -8.056 17.984 1.00 94.69 250 GLN A N 1
ATOM 1968 C CA . GLN A 1 250 ? -7.642 -8.598 18.061 1.00 94.69 250 GLN A CA 1
ATOM 1969 C C . GLN A 1 250 ? -8.178 -8.900 16.657 1.00 94.69 250 GLN A C 1
ATOM 1971 O O . GLN A 1 250 ? -8.757 -9.956 16.415 1.00 94.69 250 GLN A O 1
ATOM 1976 N N . SER A 1 251 ? -7.951 -7.980 15.722 1.00 95.06 251 SER A N 1
ATOM 1977 C CA . SER A 1 251 ? -8.309 -8.122 14.311 1.00 95.06 251 SER A CA 1
ATOM 1978 C C . SER A 1 251 ? -7.378 -7.274 13.456 1.00 95.06 251 SER A C 1
ATOM 1980 O O . SER A 1 251 ? -6.918 -6.230 13.915 1.00 95.06 251 SER A O 1
ATOM 1982 N N . VAL A 1 252 ? -7.164 -7.671 12.203 1.00 96.25 252 VAL A N 1
ATOM 1983 C CA . VAL A 1 252 ? -6.530 -6.818 11.191 1.00 96.25 252 VAL A CA 1
ATOM 1984 C C . VAL A 1 252 ? -7.484 -6.699 10.012 1.00 96.25 252 VAL A C 1
ATOM 1986 O O . VAL A 1 252 ? -7.869 -7.718 9.443 1.00 96.25 252 VAL A O 1
ATOM 1989 N N . ARG A 1 253 ? -7.868 -5.471 9.667 1.00 97.31 253 ARG A N 1
ATOM 1990 C CA . ARG A 1 253 ? -8.668 -5.145 8.480 1.00 97.31 253 ARG A CA 1
ATOM 1991 C C . ARG A 1 253 ? -7.848 -4.284 7.534 1.00 97.31 253 ARG A C 1
ATOM 1993 O O . ARG A 1 253 ? -6.969 -3.552 7.981 1.00 97.31 253 ARG A O 1
ATOM 2000 N N . LEU A 1 254 ? -8.128 -4.366 6.242 1.00 97.75 254 LEU A N 1
ATOM 2001 C CA . LEU A 1 254 ? -7.397 -3.649 5.205 1.00 97.75 254 LEU A CA 1
ATOM 2002 C C . LEU A 1 254 ? -8.275 -2.562 4.572 1.00 97.75 254 LEU A C 1
ATOM 2004 O O . LEU A 1 254 ? -9.328 -2.856 4.006 1.00 97.75 254 LEU A O 1
ATOM 2008 N N . ALA A 1 255 ? -7.795 -1.323 4.615 1.00 98.31 255 ALA A N 1
ATOM 2009 C CA . ALA A 1 255 ? -8.338 -0.180 3.898 1.00 98.31 255 ALA A CA 1
ATOM 2010 C C . ALA A 1 255 ? -7.398 0.219 2.756 1.00 98.31 255 ALA A C 1
ATOM 2012 O O . ALA A 1 255 ? -6.192 0.364 2.951 1.00 98.31 255 ALA A O 1
ATOM 2013 N N . VAL A 1 256 ? -7.942 0.403 1.556 1.00 97.44 256 VAL A N 1
ATOM 2014 C CA . VAL A 1 256 ? -7.162 0.827 0.388 1.00 97.44 256 VAL A CA 1
ATOM 2015 C C . VAL A 1 256 ? -7.875 1.930 -0.364 1.00 97.44 256 VAL A C 1
ATOM 2017 O O . VAL A 1 256 ? -9.089 1.866 -0.563 1.00 97.44 256 VAL A O 1
ATOM 2020 N N . LEU A 1 257 ? -7.130 2.928 -0.837 1.00 97.88 257 LEU A N 1
ATOM 2021 C CA . LEU A 1 257 ? -7.741 3.972 -1.658 1.00 97.88 257 LEU A CA 1
ATOM 2022 C C . LEU A 1 257 ? -8.226 3.389 -2.992 1.00 97.88 257 LEU A C 1
ATOM 2024 O O . LEU A 1 257 ? -9.359 3.648 -3.395 1.00 97.88 257 LEU A O 1
ATOM 2028 N N . VAL A 1 258 ? -7.406 2.560 -3.649 1.00 96.88 258 VAL A N 1
ATOM 2029 C CA . VAL A 1 258 ? -7.759 1.944 -4.934 1.00 96.88 258 VAL A CA 1
ATOM 2030 C C . VAL A 1 258 ? -7.547 0.436 -4.945 1.00 96.88 258 VAL A C 1
ATOM 2032 O O . VAL A 1 258 ? -6.478 -0.073 -4.616 1.00 96.88 258 VAL A O 1
ATOM 2035 N N . ASP A 1 259 ? -8.558 -0.281 -5.426 1.00 95.75 259 ASP A N 1
ATOM 2036 C CA . ASP A 1 259 ? -8.463 -1.692 -5.783 1.00 95.75 259 ASP A CA 1
ATOM 2037 C C . ASP A 1 259 ? -8.445 -1.849 -7.305 1.00 95.75 259 ASP A C 1
ATOM 2039 O O . ASP A 1 259 ? -9.438 -1.565 -7.980 1.00 95.75 259 ASP A O 1
ATOM 2043 N N . ARG A 1 260 ? -7.312 -2.318 -7.838 1.00 92.12 260 ARG A N 1
ATOM 2044 C CA . ARG A 1 260 ? -7.105 -2.503 -9.281 1.00 92.12 260 ARG A CA 1
ATOM 2045 C C . ARG A 1 260 ? -7.172 -3.959 -9.760 1.00 92.12 260 ARG A C 1
ATOM 2047 O O . ARG A 1 260 ? -6.852 -4.217 -10.920 1.00 92.12 260 ARG A O 1
ATOM 2054 N N . GLY A 1 261 ? -7.548 -4.900 -8.891 1.00 88.81 261 GLY A N 1
ATOM 2055 C CA . GLY A 1 261 ? -7.611 -6.333 -9.214 1.00 88.81 261 GLY A CA 1
ATOM 2056 C C . GLY A 1 261 ? -6.248 -7.041 -9.301 1.00 88.81 261 GLY A C 1
ATOM 2057 O O . GLY A 1 261 ? -5.285 -6.614 -8.664 1.00 88.81 261 GLY A O 1
ATOM 2058 N N . HIS A 1 262 ? -6.199 -8.141 -10.068 1.00 84.94 262 HIS A N 1
ATOM 2059 C CA . HIS A 1 262 ? -5.005 -8.976 -10.330 1.00 84.94 262 HIS A CA 1
ATOM 2060 C C . HIS A 1 262 ? -4.331 -9.531 -9.069 1.00 84.94 262 HIS A C 1
ATOM 2062 O O . HIS A 1 262 ? -3.141 -9.344 -8.828 1.00 84.94 262 HIS A O 1
ATOM 2068 N N . ARG A 1 263 ? -5.126 -10.191 -8.219 1.00 83.19 263 ARG A N 1
ATOM 2069 C CA . ARG A 1 263 ? -4.644 -10.814 -6.980 1.00 83.19 263 ARG A CA 1
ATOM 2070 C C . ARG A 1 263 ? -3.837 -12.072 -7.278 1.00 83.19 263 ARG A C 1
ATOM 2072 O O . ARG A 1 263 ? -4.326 -12.970 -7.949 1.00 83.19 263 ARG A O 1
ATOM 2079 N N . GLU A 1 264 ? -2.663 -12.170 -6.670 1.00 80.81 264 GLU A N 1
ATOM 2080 C CA . GLU A 1 264 ? -1.882 -13.414 -6.599 1.00 80.81 264 GLU A CA 1
ATOM 2081 C C . GLU A 1 264 ? -2.008 -14.075 -5.220 1.00 80.81 264 GLU A C 1
ATOM 2083 O O . GLU A 1 264 ? -1.739 -15.262 -5.048 1.00 80.81 264 GLU A O 1
ATOM 2088 N N . ILE A 1 265 ? -2.417 -13.294 -4.218 1.00 81.81 265 ILE A N 1
ATOM 2089 C CA . ILE A 1 265 ? -2.608 -13.721 -2.834 1.00 81.81 265 ILE A CA 1
ATOM 2090 C C .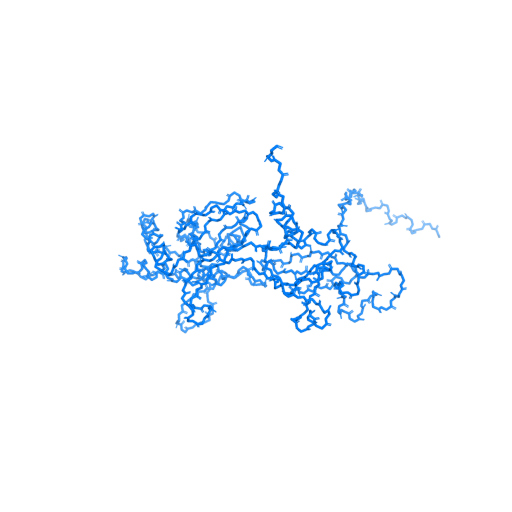 ILE A 1 265 ? -4.087 -13.526 -2.476 1.00 81.81 265 ILE A C 1
ATOM 2092 O O . ILE A 1 265 ? -4.657 -12.495 -2.850 1.00 81.81 265 ILE A O 1
ATOM 2096 N N . PRO A 1 266 ? -4.719 -14.462 -1.734 1.00 88.44 266 PRO A N 1
ATOM 2097 C CA . PRO A 1 266 ? -6.133 -14.390 -1.356 1.00 88.44 266 PRO A CA 1
ATOM 2098 C C . PRO A 1 266 ? -6.388 -13.349 -0.249 1.00 88.44 266 PRO A C 1
ATOM 2100 O O . PRO A 1 266 ? -6.869 -13.667 0.834 1.00 88.44 266 PRO A O 1
ATOM 2103 N N . VAL A 1 267 ? -6.044 -12.089 -0.514 1.00 88.06 267 VAL A N 1
ATOM 2104 C CA . VAL A 1 267 ? -6.280 -10.942 0.366 1.00 88.06 267 VAL A CA 1
ATOM 2105 C C . VAL A 1 267 ? -7.300 -10.021 -0.290 1.00 88.06 267 VAL A C 1
ATOM 2107 O O . VAL A 1 267 ? -7.118 -9.540 -1.416 1.00 88.06 267 VAL A O 1
ATOM 2110 N N . LYS A 1 268 ? -8.376 -9.750 0.445 1.00 92.81 268 LYS A N 1
ATOM 2111 C CA . LYS A 1 268 ? -9.443 -8.835 0.052 1.00 92.81 268 LYS A CA 1
ATOM 2112 C C . LYS A 1 268 ? -9.446 -7.642 1.013 1.00 92.81 268 LYS A C 1
ATOM 2114 O O . LYS A 1 268 ? -9.463 -7.878 2.215 1.00 92.81 268 LYS A O 1
ATOM 2119 N N . PRO A 1 269 ? -9.445 -6.395 0.515 1.00 96.06 269 PRO A N 1
ATOM 2120 C CA . PRO A 1 269 ? -9.666 -5.238 1.369 1.00 96.06 269 PRO A CA 1
ATOM 2121 C C . PRO A 1 269 ? -11.093 -5.216 1.905 1.00 96.06 269 PRO A C 1
ATOM 2123 O O . PRO A 1 269 ? -12.042 -5.492 1.161 1.00 96.06 269 PRO A O 1
ATOM 2126 N N . ASP A 1 270 ? -11.217 -4.844 3.170 1.00 97.69 270 ASP A N 1
ATOM 2127 C CA . ASP A 1 270 ? -12.486 -4.613 3.852 1.00 97.69 270 ASP A CA 1
ATOM 2128 C C . ASP A 1 270 ? -13.079 -3.264 3.431 1.00 97.69 270 ASP A C 1
ATOM 2130 O O . ASP A 1 270 ? -14.270 -3.175 3.140 1.00 97.69 270 ASP A O 1
ATOM 2134 N N . TYR A 1 271 ? -12.224 -2.244 3.304 1.00 98.12 271 TYR A N 1
ATOM 2135 C CA . TYR A 1 271 ? -12.605 -0.888 2.914 1.00 98.12 271 TYR A CA 1
ATOM 2136 C C . TYR A 1 271 ? -11.880 -0.497 1.628 1.00 98.12 271 TYR A C 1
ATOM 2138 O O . TYR A 1 271 ? -10.665 -0.662 1.504 1.00 98.12 271 TYR A O 1
ATOM 2146 N N . VAL A 1 272 ? -12.633 -0.011 0.644 1.00 98.06 272 VAL A N 1
ATOM 2147 C CA . VAL A 1 272 ? -12.093 0.374 -0.663 1.00 98.06 272 VAL A CA 1
ATOM 2148 C C . VAL A 1 272 ? -12.670 1.719 -1.062 1.00 98.06 27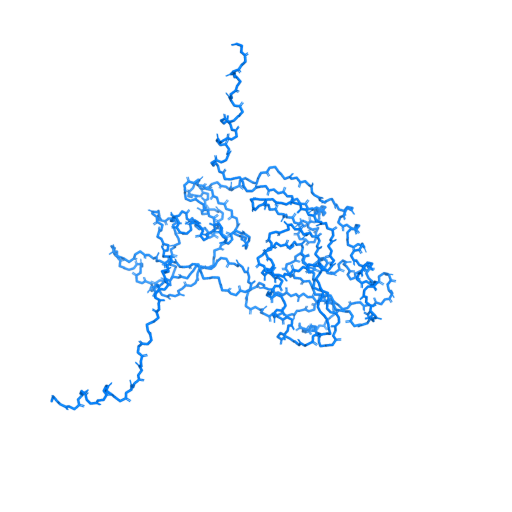2 VAL A C 1
ATOM 2150 O O . VAL A 1 272 ? -13.888 1.841 -1.160 1.00 98.06 272 VAL A O 1
ATOM 2153 N N . GLY A 1 273 ? -11.803 2.684 -1.364 1.00 97.50 273 GLY A N 1
ATOM 2154 C CA . GLY A 1 273 ? -12.224 3.978 -1.899 1.00 97.50 273 GLY A CA 1
ATOM 2155 C C . GLY A 1 273 ? -12.826 3.852 -3.300 1.00 97.50 273 GLY A C 1
ATOM 2156 O O . GLY A 1 273 ? -13.972 4.226 -3.530 1.00 97.50 273 GLY A O 1
ATOM 2157 N N . LYS A 1 274 ? -12.077 3.275 -4.248 1.00 97.00 274 LYS A N 1
ATOM 2158 C CA . LYS A 1 274 ? -12.553 3.031 -5.619 1.00 97.00 274 LYS A CA 1
ATOM 2159 C C . LYS A 1 274 ? -12.048 1.702 -6.172 1.00 97.00 274 LYS A C 1
ATOM 2161 O O . LYS A 1 274 ? -10.859 1.395 -6.111 1.00 97.00 274 LYS A O 1
ATOM 2166 N N . ARG A 1 275 ? -12.951 0.911 -6.755 1.00 96.25 275 ARG A N 1
ATOM 2167 C CA . ARG A 1 275 ? -12.603 -0.288 -7.537 1.00 96.25 275 ARG A CA 1
ATOM 2168 C C . ARG A 1 275 ? -12.491 0.102 -9.002 1.00 96.25 275 ARG A C 1
ATOM 2170 O O . ARG A 1 275 ? -13.423 0.701 -9.534 1.00 96.25 275 ARG A O 1
ATOM 2177 N N . ILE A 1 276 ? -11.386 -0.247 -9.655 1.00 92.38 276 ILE A N 1
ATOM 2178 C CA . ILE A 1 276 ? -11.190 0.039 -11.077 1.00 92.38 276 ILE A CA 1
ATOM 2179 C C . ILE A 1 276 ? -10.818 -1.219 -11.859 1.00 92.38 276 ILE A C 1
ATOM 2181 O O . ILE A 1 276 ? -9.912 -1.950 -11.449 1.00 92.38 276 ILE A O 1
ATOM 2185 N N . PRO A 1 277 ? -11.472 -1.478 -13.006 1.00 85.69 277 PRO A N 1
ATOM 2186 C CA . PRO A 1 277 ? -10.953 -2.453 -13.945 1.00 85.69 277 PRO A CA 1
ATOM 2187 C C . PRO A 1 277 ? -9.636 -1.909 -14.504 1.00 85.69 277 PRO A C 1
ATOM 2189 O O . PRO A 1 277 ? -9.567 -0.773 -14.976 1.00 85.69 277 PRO A O 1
ATOM 2192 N N . SER A 1 278 ? -8.583 -2.714 -14.425 1.00 84.75 278 SER A N 1
ATOM 2193 C CA . SER A 1 278 ? -7.299 -2.426 -15.059 1.00 84.75 278 SER A CA 1
ATOM 2194 C C . SER A 1 278 ? -6.849 -3.648 -15.839 1.00 84.75 278 SER A C 1
ATOM 2196 O O . SER A 1 278 ? -7.185 -4.774 -15.480 1.00 84.75 278 SER A O 1
ATOM 2198 N N . SER A 1 279 ? -6.081 -3.444 -16.895 1.00 82.81 279 SER A N 1
ATOM 2199 C CA . SER A 1 279 ? -5.278 -4.495 -17.515 1.00 82.81 279 SER A CA 1
ATOM 2200 C C . SER A 1 279 ? -3.969 -4.698 -16.744 1.00 82.81 279 SER A C 1
ATOM 2202 O O . SER A 1 279 ? -3.525 -3.819 -16.001 1.00 82.81 279 SER A O 1
ATOM 2204 N N . GLU A 1 280 ? -3.305 -5.835 -16.953 1.00 71.25 280 GLU A N 1
ATOM 2205 C CA . GLU A 1 280 ? -1.977 -6.104 -16.376 1.00 71.25 280 GLU A CA 1
ATOM 2206 C C . GLU A 1 280 ? -0.920 -5.079 -16.834 1.00 71.25 280 GLU A C 1
ATOM 2208 O O . GLU A 1 280 ? 0.006 -4.744 -16.095 1.00 71.25 280 GLU A O 1
ATOM 2213 N N . ARG A 1 281 ? -1.084 -4.524 -18.045 1.00 71.00 281 ARG A N 1
ATOM 2214 C CA . ARG A 1 281 ? -0.179 -3.515 -18.630 1.00 71.00 281 ARG A CA 1
ATOM 2215 C C . ARG A 1 281 ? -0.441 -2.094 -18.130 1.00 71.00 281 ARG A C 1
ATOM 2217 O O . ARG A 1 281 ? 0.389 -1.204 -18.337 1.00 71.00 281 ARG A O 1
ATOM 2224 N N . GLU A 1 282 ? -1.585 -1.860 -17.498 1.00 76.12 282 GLU A N 1
ATOM 2225 C CA . GLU A 1 282 ? -1.897 -0.581 -16.875 1.00 76.12 282 GLU A CA 1
ATOM 2226 C C . GLU A 1 282 ? -1.275 -0.477 -15.484 1.00 76.12 282 GLU A C 1
ATOM 2228 O O . GLU A 1 282 ? -1.016 -1.459 -14.788 1.00 76.12 282 GLU A O 1
ATOM 2233 N N . ARG A 1 283 ? -1.002 0.752 -15.074 1.00 80.31 283 ARG A N 1
ATOM 2234 C CA . ARG A 1 283 ? -0.410 1.113 -13.793 1.00 80.31 283 ARG A CA 1
ATOM 2235 C C . ARG A 1 283 ? -1.238 2.217 -13.183 1.00 80.31 283 ARG A C 1
ATOM 2237 O O . ARG A 1 283 ? -1.714 3.096 -13.894 1.00 80.31 283 ARG A O 1
ATOM 2244 N N . VAL A 1 284 ? -1.386 2.164 -11.869 1.00 86.56 284 VAL A N 1
ATOM 2245 C CA . VAL A 1 284 ? -2.128 3.152 -11.092 1.00 86.56 284 VAL A CA 1
ATOM 2246 C C . VAL A 1 284 ? -1.119 3.907 -10.252 1.00 86.56 284 VAL A C 1
ATOM 2248 O O . VAL A 1 284 ? -0.328 3.289 -9.542 1.00 86.56 284 VAL A O 1
ATOM 2251 N N . ARG A 1 285 ? -1.139 5.234 -10.332 1.00 86.56 285 ARG A N 1
ATOM 2252 C CA . ARG A 1 285 ? -0.310 6.102 -9.502 1.00 86.56 285 ARG A CA 1
ATOM 2253 C C . ARG A 1 285 ? -1.203 7.040 -8.715 1.00 86.56 285 ARG A C 1
ATOM 2255 O O . ARG A 1 285 ? -1.928 7.848 -9.289 1.00 86.56 285 ARG A O 1
ATOM 2262 N N . VAL A 1 286 ? -1.102 6.931 -7.398 1.00 88.31 286 VAL A N 1
ATOM 2263 C CA . VAL A 1 286 ? -1.693 7.874 -6.453 1.00 88.31 286 VAL A CA 1
ATOM 2264 C C . VAL A 1 286 ? -0.684 8.995 -6.230 1.00 88.31 286 VAL A C 1
ATOM 2266 O O . VAL A 1 286 ? 0.477 8.735 -5.916 1.00 88.31 286 VAL A O 1
ATOM 2269 N N . LYS A 1 287 ? -1.116 10.234 -6.431 1.00 89.31 287 LYS A N 1
ATOM 2270 C CA . LYS A 1 287 ? -0.363 11.448 -6.129 1.00 89.31 287 LYS A CA 1
ATOM 2271 C C . LYS A 1 287 ? -1.035 12.131 -4.952 1.00 89.31 287 LYS A C 1
ATOM 2273 O O . LYS A 1 287 ? -2.232 12.403 -5.017 1.00 89.31 287 LYS A O 1
ATOM 2278 N N . LEU A 1 288 ? -0.259 12.369 -3.901 1.00 88.12 288 LEU A N 1
ATOM 2279 C CA . LEU A 1 288 ? -0.696 13.060 -2.695 1.00 88.12 288 LEU A CA 1
ATOM 2280 C C . LEU A 1 288 ? 0.172 14.303 -2.506 1.00 88.12 288 LEU A C 1
ATOM 2282 O O . LEU A 1 288 ? 1.393 14.226 -2.688 1.00 88.12 288 LEU A O 1
ATOM 2286 N N . ARG A 1 289 ? -0.441 15.419 -2.116 1.00 89.38 289 ARG A N 1
ATOM 2287 C CA . ARG A 1 289 ? 0.222 16.712 -1.884 1.00 89.38 289 ARG A CA 1
ATOM 2288 C C . ARG A 1 289 ? 1.416 16.622 -0.932 1.00 89.38 289 ARG A C 1
ATOM 2290 O O . ARG A 1 289 ? 2.409 17.309 -1.139 1.00 89.38 289 ARG A O 1
ATOM 2297 N N . GLU A 1 290 ? 1.354 15.738 0.067 1.00 86.19 290 GLU A N 1
ATOM 2298 C CA . GLU A 1 290 ? 2.408 15.562 1.073 1.00 86.19 290 GLU A CA 1
ATOM 2299 C C . GLU A 1 290 ? 3.695 14.957 0.493 1.00 86.19 290 GLU A C 1
ATOM 2301 O O . GLU A 1 290 ? 4.763 15.102 1.082 1.00 86.19 290 GLU A O 1
ATOM 2306 N N . VAL A 1 291 ? 3.601 14.271 -0.651 1.00 78.31 291 VAL A N 1
ATOM 2307 C CA . VAL A 1 291 ? 4.743 13.641 -1.334 1.00 78.31 291 VAL A CA 1
ATOM 2308 C C . VAL A 1 291 ? 5.190 14.455 -2.543 1.00 78.31 291 VAL A C 1
ATOM 2310 O O . VAL A 1 291 ? 6.379 14.517 -2.834 1.00 78.31 291 VAL A O 1
ATOM 2313 N N . GLU A 1 292 ? 4.246 15.056 -3.267 1.00 77.56 292 GLU A N 1
ATOM 2314 C CA . GLU A 1 292 ? 4.507 15.713 -4.554 1.00 77.56 292 GLU A CA 1
ATOM 2315 C C . GLU A 1 292 ? 4.712 17.240 -4.421 1.00 77.56 292 GLU A C 1
ATOM 2317 O O . GLU A 1 292 ? 4.844 17.915 -5.435 1.00 77.56 292 GLU A O 1
ATOM 2322 N N . GLY A 1 293 ? 4.773 17.789 -3.199 1.00 69.94 293 GLY A N 1
ATOM 2323 C CA . GLY A 1 293 ? 5.136 19.191 -2.949 1.00 69.94 293 GLY A CA 1
ATOM 2324 C C . GLY A 1 293 ? 4.076 20.195 -3.410 1.00 69.94 293 GLY A C 1
ATOM 2325 O O . GLY A 1 293 ? 4.344 21.012 -4.283 1.00 69.94 293 GLY A O 1
ATOM 2326 N N . ASP A 1 294 ? 2.877 20.120 -2.821 1.00 61.00 294 ASP A N 1
ATOM 2327 C CA . ASP A 1 294 ? 1.723 21.008 -3.074 1.00 61.00 294 ASP A CA 1
ATOM 2328 C C . ASP A 1 294 ? 1.005 20.840 -4.435 1.00 61.00 294 ASP A C 1
ATOM 2330 O O . ASP A 1 294 ? 0.100 21.611 -4.769 1.00 61.00 294 ASP A O 1
ATOM 2334 N N . GLU A 1 295 ? 1.300 19.785 -5.207 1.00 76.44 295 GLU A N 1
ATOM 2335 C CA . GLU A 1 295 ? 0.388 19.349 -6.277 1.00 76.44 295 GLU A CA 1
ATOM 2336 C C . GLU A 1 295 ? -0.950 18.850 -5.698 1.00 76.44 295 GLU A C 1
ATOM 2338 O O . GLU A 1 295 ? -0.988 18.162 -4.677 1.00 76.44 295 GLU A O 1
ATOM 2343 N N . LYS A 1 296 ? -2.059 19.132 -6.400 1.00 86.56 296 LYS A N 1
ATOM 2344 C CA . LYS A 1 296 ? -3.376 18.572 -6.055 1.00 86.56 296 LYS A CA 1
ATOM 2345 C C . LYS A 1 296 ? -3.347 17.046 -6.048 1.00 86.56 296 LYS A C 1
ATOM 2347 O O . LYS A 1 296 ? -2.777 16.426 -6.956 1.00 86.56 296 LYS A O 1
ATOM 2352 N N . ASP A 1 297 ? -4.053 16.467 -5.081 1.00 91.31 297 ASP A N 1
ATOM 2353 C CA . ASP A 1 297 ? -4.228 15.023 -5.005 1.00 91.31 297 ASP A CA 1
ATOM 2354 C C . ASP A 1 297 ? -4.944 14.511 -6.258 1.00 91.31 297 ASP A C 1
ATOM 2356 O O . ASP A 1 297 ? -5.923 15.098 -6.727 1.00 91.31 297 ASP A O 1
ATOM 2360 N N . LYS A 1 298 ? -4.447 13.409 -6.813 1.00 93.62 298 LYS A N 1
ATOM 2361 C CA . LYS A 1 298 ? -5.078 12.735 -7.951 1.00 93.62 298 LYS A CA 1
ATOM 2362 C C . LYS A 1 298 ? -4.632 11.290 -8.044 1.00 93.62 298 LYS A C 1
ATOM 2364 O O . LYS A 1 298 ? -3.499 10.948 -7.706 1.00 93.62 298 LYS A O 1
ATOM 2369 N N . VAL A 1 299 ? -5.496 10.446 -8.582 1.00 93.31 299 VAL A N 1
ATOM 2370 C CA . VAL A 1 299 ? -5.143 9.090 -8.991 1.00 93.31 299 VAL A CA 1
ATOM 2371 C C . VAL A 1 299 ? -5.178 9.020 -10.501 1.00 93.31 299 VAL A C 1
ATOM 2373 O O . VAL A 1 299 ? -6.203 9.289 -11.118 1.00 93.31 299 VAL A O 1
ATOM 2376 N N . VAL A 1 300 ? -4.070 8.605 -11.104 1.00 89.75 300 VAL A N 1
ATOM 2377 C CA . VAL A 1 300 ? -3.975 8.417 -12.552 1.00 89.75 300 VAL A CA 1
ATOM 2378 C C . VAL A 1 300 ? -3.750 6.954 -12.890 1.00 89.75 300 VAL A C 1
ATOM 2380 O O . VAL A 1 300 ? -3.020 6.250 -12.192 1.00 89.75 300 VAL A O 1
ATOM 2383 N N . ILE A 1 301 ? -4.350 6.508 -13.990 1.00 87.38 301 ILE A N 1
ATOM 2384 C CA . ILE A 1 301 ? -4.016 5.238 -14.631 1.00 87.38 301 ILE A CA 1
ATOM 2385 C C . ILE A 1 301 ? -3.276 5.511 -15.939 1.00 87.38 301 ILE A C 1
ATOM 2387 O O . ILE A 1 301 ? -3.619 6.439 -16.674 1.00 87.38 301 ILE A O 1
ATOM 2391 N N . TYR A 1 302 ? -2.253 4.719 -16.232 1.00 80.56 302 TYR A N 1
ATOM 2392 C CA . TYR A 1 302 ? -1.492 4.819 -17.473 1.00 80.56 302 TYR A CA 1
ATOM 2393 C C . TYR A 1 302 ? -1.008 3.451 -17.928 1.00 80.56 302 TYR A C 1
ATOM 2395 O O . TYR A 1 302 ? -0.708 2.580 -17.115 1.00 80.56 302 TYR A O 1
ATOM 2403 N N . SER A 1 303 ? -0.910 3.257 -19.239 1.00 74.81 303 SER A N 1
ATOM 2404 C CA . SER A 1 303 ? -0.318 2.050 -19.811 1.00 74.81 303 SER A CA 1
ATOM 2405 C C . SER A 1 303 ? 1.195 2.207 -19.924 1.00 74.81 303 SER A C 1
ATOM 2407 O O . SER A 1 303 ? 1.694 3.272 -20.308 1.00 74.81 303 SER A O 1
ATOM 2409 N N . ILE A 1 304 ? 1.927 1.129 -19.646 1.00 62.84 304 ILE A N 1
ATOM 2410 C CA . ILE A 1 304 ? 3.311 1.010 -20.105 1.00 62.84 304 ILE A CA 1
ATOM 2411 C C . ILE A 1 304 ? 3.239 0.641 -21.585 1.00 62.84 304 ILE A C 1
ATOM 2413 O O . ILE A 1 304 ? 2.785 -0.446 -21.934 1.00 62.84 304 ILE A O 1
ATOM 2417 N N . VAL A 1 305 ? 3.623 1.568 -22.462 1.00 56.94 305 VAL A N 1
ATOM 2418 C CA . VAL A 1 305 ? 3.626 1.317 -23.905 1.00 56.94 305 VAL A CA 1
ATOM 2419 C C . VAL A 1 305 ? 4.942 0.635 -24.274 1.00 56.94 305 VAL A C 1
ATOM 2421 O O . VAL A 1 305 ? 5.993 1.281 -24.314 1.00 56.94 305 VAL A O 1
ATOM 2424 N N . SER A 1 306 ? 4.880 -0.667 -24.555 1.00 47.78 306 SER A N 1
ATOM 2425 C CA . SER A 1 306 ? 5.952 -1.368 -25.264 1.00 47.78 306 SER A CA 1
ATOM 2426 C C . SER A 1 306 ? 5.916 -0.956 -26.744 1.00 47.78 306 SER A C 1
ATOM 2428 O O . SER A 1 306 ? 4.838 -0.925 -27.337 1.00 47.78 306 SER A O 1
ATOM 2430 N N . PRO A 1 307 ? 7.054 -0.619 -27.375 1.00 40.34 307 PRO A N 1
ATOM 2431 C CA . PRO A 1 307 ? 7.075 -0.088 -28.744 1.00 40.34 307 PRO A CA 1
ATOM 2432 C C . PRO A 1 307 ? 6.533 -1.048 -29.821 1.00 40.34 307 PRO A C 1
ATOM 2434 O O . PRO A 1 307 ? 6.118 -0.595 -30.887 1.00 40.34 307 PRO A O 1
ATOM 2437 N N . GLU A 1 308 ? 6.464 -2.352 -29.553 1.00 47.69 308 GLU A N 1
ATOM 2438 C CA . GLU A 1 308 ? 5.853 -3.316 -30.479 1.00 47.69 308 GLU A CA 1
ATOM 2439 C C . GLU A 1 308 ? 4.341 -3.068 -30.666 1.00 47.69 308 GLU A C 1
ATOM 2441 O O . GLU A 1 308 ? 3.823 -3.211 -31.774 1.00 47.69 308 GLU A O 1
ATOM 2446 N N . ASP A 1 309 ? 3.647 -2.570 -29.634 1.00 45.47 309 ASP A N 1
ATOM 2447 C CA . ASP A 1 309 ? 2.204 -2.291 -29.684 1.00 45.47 309 ASP A CA 1
ATOM 2448 C C . ASP A 1 309 ? 1.877 -1.010 -30.483 1.00 45.47 309 ASP A C 1
ATOM 2450 O O . ASP A 1 309 ? 0.787 -0.888 -31.052 1.00 45.47 309 ASP A O 1
ATOM 2454 N N . SER A 1 310 ? 2.808 -0.046 -30.572 1.00 41.50 310 SER A N 1
ATOM 2455 C CA . SER A 1 310 ? 2.612 1.153 -31.407 1.00 41.50 310 SER A CA 1
ATOM 2456 C C . SER A 1 310 ? 2.628 0.838 -32.903 1.00 41.50 310 SER A C 1
ATOM 2458 O O . SER A 1 310 ? 1.870 1.456 -33.649 1.00 41.50 310 SER A O 1
ATOM 2460 N N . ASN A 1 311 ? 3.411 -0.162 -33.325 1.00 41.25 311 ASN A N 1
ATOM 2461 C CA . ASN A 1 311 ? 3.439 -0.616 -34.718 1.00 41.25 311 ASN A CA 1
ATOM 2462 C C . ASN A 1 311 ? 2.204 -1.449 -35.091 1.00 41.25 311 ASN A C 1
ATOM 2464 O O . ASN A 1 311 ? 1.791 -1.444 -36.247 1.00 41.25 311 ASN A O 1
ATOM 2468 N N . GLN A 1 312 ? 1.566 -2.125 -34.130 1.00 42.88 312 GLN A N 1
ATOM 2469 C CA . GLN A 1 312 ? 0.305 -2.831 -34.385 1.00 42.88 312 GLN A CA 1
ATOM 2470 C C . GLN A 1 312 ? -0.884 -1.869 -34.485 1.00 42.88 312 GLN A C 1
ATOM 2472 O O . GLN A 1 312 ? -1.737 -2.043 -35.353 1.00 42.88 312 GLN A O 1
ATOM 2477 N N . ARG A 1 313 ? -0.932 -0.810 -33.662 1.00 40.38 313 ARG A N 1
ATOM 2478 C CA . ARG A 1 313 ? -1.995 0.207 -33.770 1.00 40.38 313 ARG A CA 1
ATOM 2479 C C . ARG A 1 313 ? -1.907 1.029 -35.057 1.00 40.38 313 ARG A C 1
ATOM 2481 O O . ARG A 1 313 ? -2.952 1.339 -35.618 1.00 40.38 313 ARG A O 1
ATOM 2488 N N . SER A 1 314 ? -0.705 1.338 -35.550 1.00 40.59 314 SER A N 1
ATOM 2489 C CA . SER A 1 314 ? -0.539 2.002 -36.853 1.00 40.59 314 SER A CA 1
ATOM 2490 C C . SER A 1 314 ? -0.831 1.073 -38.040 1.00 40.59 314 SER A C 1
ATOM 2492 O O . SER A 1 314 ? -1.342 1.540 -39.056 1.00 40.59 314 SER A O 1
ATOM 2494 N N . ALA A 1 315 ? -0.594 -0.239 -37.916 1.00 39.19 315 ALA A N 1
ATOM 2495 C CA . ALA A 1 315 ? -0.974 -1.230 -38.931 1.00 39.19 315 ALA A CA 1
ATOM 2496 C C . ALA A 1 315 ? -2.496 -1.477 -38.990 1.00 39.19 315 ALA A C 1
ATOM 2498 O O . ALA A 1 315 ? -3.053 -1.672 -40.066 1.00 39.19 315 ALA A O 1
ATOM 2499 N N . LEU A 1 316 ? -3.193 -1.414 -37.850 1.00 41.66 316 LEU A N 1
ATOM 2500 C CA . LEU A 1 316 ? -4.655 -1.538 -37.785 1.00 41.66 316 LEU A CA 1
ATOM 2501 C C . LEU A 1 316 ? -5.390 -0.255 -38.209 1.00 41.66 316 LEU A C 1
ATOM 2503 O O . LEU A 1 316 ? -6.507 -0.341 -38.709 1.00 41.66 316 LEU A O 1
ATOM 2507 N N . SER A 1 317 ? -4.779 0.928 -38.060 1.00 44.06 317 SER A N 1
ATOM 2508 C CA . SER A 1 317 ? -5.383 2.199 -38.497 1.00 44.06 317 SER A CA 1
ATOM 2509 C C . SER A 1 317 ? -5.084 2.575 -39.954 1.00 44.06 317 SER A C 1
ATOM 2511 O O . SER A 1 317 ? -5.531 3.630 -40.399 1.00 44.06 317 SER A O 1
ATOM 2513 N N . SER A 1 318 ? -4.307 1.771 -40.687 1.00 40.75 318 SER A N 1
ATOM 2514 C CA . SER A 1 318 ? -3.875 2.063 -42.065 1.00 40.75 318 SER A CA 1
ATOM 2515 C C . SER A 1 318 ? -4.537 1.187 -43.130 1.00 40.75 318 SER A C 1
ATOM 2517 O O . SER A 1 318 ? -4.132 1.237 -44.287 1.00 40.75 318 SER A O 1
ATOM 2519 N N . ASN A 1 319 ? -5.611 0.467 -42.787 1.00 36.81 319 ASN A N 1
ATOM 2520 C CA . ASN A 1 319 ? -6.377 -0.325 -43.750 1.00 36.81 319 ASN A CA 1
ATOM 2521 C C . ASN A 1 319 ? -7.773 0.275 -44.047 1.00 36.81 319 ASN A C 1
ATOM 2523 O O . ASN A 1 319 ? -8.786 -0.282 -43.627 1.00 36.81 319 ASN A O 1
ATOM 2527 N N . PRO A 1 320 ? -7.885 1.395 -44.790 1.00 41.75 320 PRO A N 1
ATOM 2528 C CA . PRO A 1 320 ? -9.115 1.751 -45.473 1.00 41.75 320 PRO A CA 1
ATOM 2529 C C . PRO A 1 320 ? -9.051 1.186 -46.896 1.00 41.75 320 PRO A C 1
ATOM 2531 O O . PRO A 1 320 ? -8.547 1.864 -47.789 1.00 41.75 320 PRO A O 1
ATOM 2534 N N . LYS A 1 321 ? -9.505 -0.059 -47.101 1.00 42.56 321 LYS A N 1
ATOM 2535 C CA . LYS A 1 321 ? -10.007 -0.573 -48.396 1.00 42.56 321 LYS A CA 1
ATOM 2536 C C . LYS A 1 321 ? -10.394 -2.050 -48.300 1.00 42.56 321 LYS A C 1
ATOM 2538 O O . LYS A 1 321 ? -9.531 -2.914 -48.397 1.00 42.56 321 LYS A O 1
ATOM 2543 N N . ALA A 1 322 ? -11.694 -2.310 -48.168 1.00 37.06 322 ALA A N 1
ATOM 2544 C CA . ALA A 1 322 ? -12.365 -3.484 -48.733 1.00 37.06 322 ALA A CA 1
ATOM 2545 C C . ALA A 1 322 ? -13.895 -3.331 -48.620 1.00 37.06 322 ALA A C 1
ATOM 2547 O O . ALA A 1 322 ? -14.540 -4.146 -47.980 1.00 37.06 322 ALA A O 1
ATOM 2548 N N . GLU A 1 323 ? -14.469 -2.286 -49.223 1.00 36.88 323 GLU A N 1
ATOM 2549 C CA . GLU A 1 323 ? -15.891 -2.273 -49.609 1.00 36.88 323 GLU A CA 1
ATOM 2550 C C . GLU A 1 323 ? -16.032 -1.494 -50.925 1.00 36.88 323 GLU A C 1
ATOM 2552 O O . GLU A 1 323 ? -16.062 -0.263 -50.944 1.00 36.88 323 GLU A O 1
ATOM 2557 N N . SER A 1 324 ? -15.987 -2.218 -52.046 1.00 36.62 324 SER A N 1
ATOM 2558 C CA . SER A 1 324 ? -16.767 -2.004 -53.283 1.00 36.62 324 SER A CA 1
ATOM 2559 C C . SER A 1 324 ? -16.536 -3.180 -54.222 1.00 36.62 324 SER A C 1
ATOM 2561 O O . SER A 1 324 ? -15.353 -3.492 -54.483 1.00 36.62 324 SER A O 1
#

Foldseek 3Di:
DPPVVVVVPPDPPPPPPPPPPPQLWFDAPDPQADDDPPPPFPCVVDPDPCGFTWHQDCPFQALFGWTATPGPRDIDGFQKKDFQVQLEIDGDDSLCVVVQVVCRSVSGIGTDPDPVVSVVVVRYYQDWADKDFDDFLVLLLVLLLVLLVVVVVVDPDQVLEEEEAEPDVRQVSSVSSQVSNCVVVVDHYWYWYQDRRDPDLDIFGPDPDDDDTDHDQQEQGAYEYGYAEDAQCSNVVSPVVSSVVRYDYPYYAYAYAEYADHYVDPDDHPGYSDYDDDDSQKDKDWDDCVPPPNDGTTIIITGRDDVVVVVVVVVVVPDDDDDD

Radius of gyration: 25.04 Å; chains: 1; bounding box: 68×69×76 Å

Sequence (324 aa):
MAILQFLFDSLGVTRASVAQKKISLYESPEAIGPQCVNGNCVSRTEPVSTRPRFEVFFTGPSGALILRCFYCSHQLKVQYVGHTRSRKYCPYDISLGETVREWMKRAELAIFDSIKQAEELRYEPYKSGPQRNIMDEAEIRAAICQMSEQILQGSEDPDRLLILGIRTKGSFLAKRISEELEKSSRRKIEVGEIEIYGTGDELRRLSPLDGEPSSPNVKERAVILVDDVIHTGMTVKTALSIIFKSGRPQSVRLAVLVDRGHREIPVKPDYVGKRIPSSERERVRVKLREVEGDEKDKVVIYSIVSPEDSNQRSALSSNPKAES

pLDDT: mean 74.54, std 19.69, range [29.5, 98.31]